Protein AF-A0A6J7HLZ1-F1 (afdb_monomer_lite)

Structure (mmCIF, N/CA/C/O backbone):
data_AF-A0A6J7HLZ1-F1
#
_entry.id   AF-A0A6J7HLZ1-F1
#
loop_
_atom_site.group_PDB
_atom_site.id
_atom_site.type_symbol
_atom_site.label_atom_id
_atom_site.label_alt_id
_atom_site.label_comp_id
_atom_site.label_asym_id
_atom_site.label_entity_id
_atom_site.label_seq_id
_atom_site.pdbx_PDB_ins_code
_atom_site.Cartn_x
_atom_site.Cartn_y
_atom_site.Cartn_z
_atom_site.occupancy
_atom_site.B_iso_or_equiv
_atom_site.auth_seq_id
_atom_site.auth_comp_id
_atom_site.auth_asym_id
_atom_site.auth_atom_id
_atom_site.pdbx_PDB_model_num
ATOM 1 N N . MET A 1 1 ? -0.197 -1.838 1.416 1.00 57.47 1 MET A N 1
ATOM 2 C CA . MET A 1 1 ? 0.269 -3.185 1.031 1.00 57.47 1 MET A CA 1
ATOM 3 C C . MET A 1 1 ? 1.773 -3.217 0.787 1.00 57.47 1 MET A C 1
ATOM 5 O O . MET A 1 1 ? 2.285 -3.240 -0.336 1.00 57.47 1 MET A O 1
ATOM 9 N N . LYS A 1 2 ? 2.491 -3.228 1.907 1.00 68.88 2 LYS A N 1
ATOM 10 C CA . LYS A 1 2 ? 3.902 -3.566 2.024 1.00 68.88 2 LYS A CA 1
ATOM 11 C C . LYS A 1 2 ? 4.019 -5.074 2.328 1.00 68.88 2 LYS A C 1
ATOM 13 O O . LYS A 1 2 ? 3.100 -5.852 2.069 1.00 68.88 2 LYS A O 1
ATOM 18 N N . GLY A 1 3 ? 5.203 -5.507 2.763 1.00 74.38 3 GLY A N 1
ATOM 19 C CA . GLY A 1 3 ? 5.437 -6.844 3.321 1.00 74.38 3 GLY A CA 1
ATOM 20 C C . GLY A 1 3 ? 4.906 -8.012 2.481 1.00 74.38 3 GLY A C 1
ATOM 21 O O . GLY A 1 3 ? 5.286 -8.176 1.317 1.00 74.38 3 GLY A O 1
ATOM 22 N N . VAL A 1 4 ? 4.044 -8.813 3.114 1.00 67.94 4 VAL A N 1
ATOM 23 C CA . VAL A 1 4 ? 3.516 -10.095 2.620 1.00 67.94 4 VAL A CA 1
ATOM 24 C C . VAL A 1 4 ? 2.735 -9.943 1.321 1.00 67.94 4 VAL A C 1
ATOM 26 O O . VAL A 1 4 ? 2.974 -10.707 0.389 1.00 67.94 4 VAL A O 1
ATOM 29 N N . GLY A 1 5 ? 1.861 -8.937 1.219 1.00 67.88 5 GLY A N 1
ATOM 30 C CA . GLY A 1 5 ? 1.064 -8.720 0.010 1.00 67.88 5 GLY A CA 1
ATOM 31 C C . GLY A 1 5 ? 1.945 -8.482 -1.214 1.00 67.88 5 GLY A C 1
ATOM 32 O O . GLY A 1 5 ? 1.747 -9.091 -2.256 1.00 67.88 5 GLY A O 1
ATOM 33 N N . MET A 1 6 ? 3.009 -7.693 -1.064 1.00 76.38 6 MET A N 1
ATOM 34 C CA . MET A 1 6 ? 3.957 -7.459 -2.156 1.00 76.38 6 MET A CA 1
ATOM 35 C C . MET A 1 6 ? 4.766 -8.705 -2.531 1.00 76.38 6 MET A C 1
ATOM 37 O O . MET A 1 6 ? 5.017 -8.943 -3.710 1.00 76.38 6 MET A O 1
ATOM 41 N N . ALA A 1 7 ? 5.186 -9.499 -1.542 1.00 75.44 7 ALA A N 1
ATOM 42 C CA . ALA A 1 7 ? 5.881 -10.754 -1.809 1.00 75.44 7 ALA A CA 1
ATOM 43 C C . ALA A 1 7 ? 4.973 -11.726 -2.580 1.00 75.44 7 ALA A C 1
ATOM 45 O O . ALA A 1 7 ? 5.414 -12.314 -3.564 1.00 75.44 7 ALA A O 1
ATOM 46 N N . ALA A 1 8 ? 3.698 -11.813 -2.190 1.00 77.38 8 ALA A N 1
ATOM 47 C CA . ALA A 1 8 ? 2.690 -12.610 -2.877 1.00 77.38 8 ALA A CA 1
ATOM 48 C C . ALA A 1 8 ? 2.468 -12.148 -4.323 1.00 77.38 8 ALA A C 1
ATOM 50 O O . ALA A 1 8 ? 2.499 -12.981 -5.226 1.00 77.38 8 ALA A O 1
ATOM 51 N N . VAL A 1 9 ? 2.327 -10.835 -4.560 1.00 77.00 9 VAL A N 1
ATOM 52 C CA . VAL A 1 9 ? 2.240 -10.281 -5.923 1.00 77.00 9 VAL A CA 1
ATOM 53 C C . VAL A 1 9 ? 3.444 -10.711 -6.751 1.00 77.00 9 VAL A C 1
ATOM 55 O O . VAL A 1 9 ? 3.276 -11.157 -7.875 1.00 77.00 9 VAL A O 1
ATOM 58 N N . GLN A 1 10 ? 4.650 -10.661 -6.184 1.00 76.38 10 GLN A N 1
ATOM 59 C CA . GLN A 1 10 ? 5.887 -11.056 -6.864 1.00 76.38 10 GLN A CA 1
ATOM 60 C C . GLN A 1 10 ? 6.061 -12.580 -7.032 1.00 76.38 10 G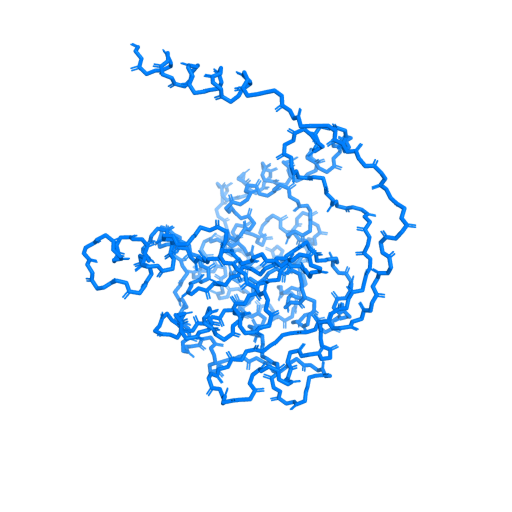LN A C 1
ATOM 62 O O . GLN A 1 10 ? 7.115 -13.011 -7.502 1.00 76.38 10 GLN A O 1
ATOM 67 N N . GLY A 1 11 ? 5.088 -13.404 -6.622 1.00 73.06 11 GLY A N 1
ATOM 68 C CA . GLY A 1 11 ? 5.199 -14.867 -6.645 1.00 73.06 11 GLY A CA 1
ATOM 69 C C . GLY A 1 11 ? 6.288 -15.407 -5.711 1.00 73.06 11 GLY A C 1
ATOM 70 O O . GLY A 1 11 ? 6.839 -16.481 -5.942 1.00 73.06 11 GLY A O 1
ATOM 71 N N . ARG A 1 12 ? 6.652 -14.639 -4.680 1.00 74.94 12 ARG A N 1
ATOM 72 C CA . ARG A 1 12 ? 7.708 -14.970 -3.720 1.00 74.94 12 ARG A CA 1
ATOM 73 C C . ARG A 1 12 ? 7.129 -15.520 -2.433 1.00 74.94 12 ARG A C 1
ATOM 75 O O . ARG A 1 12 ? 5.973 -15.285 -2.088 1.00 74.94 12 ARG A O 1
ATOM 82 N N . THR A 1 13 ? 7.980 -16.201 -1.672 1.00 72.50 13 THR A N 1
ATOM 83 C CA . THR A 1 13 ? 7.636 -16.594 -0.310 1.00 72.50 13 THR A CA 1
ATOM 84 C C . THR A 1 13 ? 7.326 -15.343 0.526 1.00 72.50 13 THR A C 1
ATOM 86 O O . THR A 1 13 ? 8.091 -14.373 0.481 1.00 72.50 13 THR A O 1
ATOM 89 N N . PRO A 1 14 ? 6.243 -15.343 1.325 1.00 66.06 14 PRO A N 1
ATOM 90 C CA . PRO A 1 14 ? 5.885 -14.223 2.202 1.00 66.06 14 PRO A CA 1
ATOM 91 C C . PRO A 1 14 ? 7.030 -13.718 3.094 1.00 66.06 14 PRO A C 1
ATOM 93 O O . PRO A 1 14 ? 7.113 -12.531 3.408 1.00 66.06 14 PRO A O 1
ATOM 96 N N . SER A 1 15 ? 7.950 -14.610 3.472 1.00 66.19 15 SER A N 1
ATOM 97 C CA . SER A 1 15 ? 9.112 -14.315 4.313 1.00 66.19 15 SER A CA 1
ATOM 98 C C . SER A 1 15 ? 10.238 -13.558 3.600 1.00 66.19 15 SER A C 1
ATOM 100 O O . SER A 1 15 ? 11.094 -12.988 4.275 1.00 66.19 15 SER A O 1
ATOM 102 N N . ALA A 1 16 ? 10.242 -13.487 2.264 1.00 67.50 16 ALA A N 1
ATOM 103 C CA . ALA A 1 16 ? 11.344 -12.912 1.489 1.00 67.50 16 ALA A CA 1
ATOM 104 C C . ALA A 1 16 ? 11.599 -11.417 1.770 1.00 67.50 16 ALA A C 1
ATOM 106 O O . ALA A 1 16 ? 12.701 -10.923 1.529 1.00 67.50 16 ALA A O 1
ATOM 107 N N . ARG A 1 17 ? 10.597 -10.683 2.274 1.00 64.75 17 ARG A N 1
ATOM 108 C CA . ARG A 1 17 ? 10.670 -9.225 2.477 1.00 64.75 17 ARG A CA 1
ATOM 109 C C . ARG A 1 17 ? 10.836 -8.808 3.947 1.00 64.75 17 ARG A C 1
ATOM 111 O O . ARG A 1 17 ? 11.189 -7.655 4.205 1.00 64.75 17 ARG A O 1
ATOM 118 N N . GLY A 1 18 ? 10.628 -9.730 4.894 1.00 63.53 18 GLY A N 1
ATOM 119 C CA . GLY A 1 18 ? 10.386 -9.422 6.311 1.00 63.53 18 GLY A CA 1
ATOM 120 C C . GLY A 1 18 ? 9.090 -8.614 6.510 1.00 63.53 18 GLY A C 1
ATOM 121 O O . GLY A 1 18 ? 8.709 -7.823 5.647 1.00 63.53 18 GLY A O 1
ATOM 122 N N . SER A 1 19 ? 8.402 -8.786 7.639 1.00 63.62 19 SER A N 1
ATOM 123 C CA . SER A 1 19 ? 7.207 -7.994 7.981 1.00 63.62 19 SER A CA 1
ATOM 124 C C . SER A 1 19 ? 7.344 -7.395 9.375 1.00 63.62 19 SER A C 1
ATOM 126 O O . SER A 1 19 ? 7.606 -8.125 10.334 1.00 63.62 19 SER A O 1
ATOM 128 N N . GLY A 1 20 ? 7.233 -6.068 9.460 1.00 74.00 20 GLY A N 1
ATOM 129 C CA . GLY A 1 20 ? 7.095 -5.357 10.735 1.00 74.00 20 GLY A CA 1
ATOM 130 C C . GLY A 1 20 ? 5.626 -5.290 11.138 1.00 74.00 20 GLY A C 1
ATOM 131 O O . GLY A 1 20 ? 5.267 -5.662 12.247 1.00 74.00 20 GLY A O 1
ATOM 132 N N . ASP A 1 21 ? 4.799 -4.925 10.172 1.00 85.38 21 ASP A N 1
ATOM 133 C CA . ASP A 1 21 ? 3.356 -4.770 10.210 1.00 85.38 21 ASP A CA 1
ATOM 134 C C . ASP A 1 21 ? 2.694 -5.657 9.145 1.00 85.38 21 ASP A C 1
ATOM 136 O O . ASP A 1 21 ? 3.347 -6.279 8.289 1.00 85.38 21 ASP A O 1
ATOM 140 N N . LEU A 1 22 ? 1.372 -5.727 9.224 1.00 87.06 22 LEU A N 1
ATOM 141 C CA . LEU A 1 22 ? 0.523 -6.363 8.242 1.00 87.06 22 LEU A CA 1
ATOM 142 C C . LEU A 1 22 ? -0.488 -5.358 7.695 1.00 87.06 22 LEU A C 1
ATOM 144 O O . LEU A 1 22 ? -1.375 -4.908 8.409 1.00 87.06 22 LEU A O 1
ATOM 148 N N . ASP A 1 23 ? -0.398 -5.059 6.403 1.00 88.75 23 ASP A N 1
ATOM 149 C CA . ASP A 1 23 ? -1.403 -4.242 5.734 1.00 88.75 23 ASP A CA 1
ATOM 150 C C . ASP A 1 23 ? -2.627 -5.071 5.332 1.00 88.75 23 ASP A C 1
ATOM 152 O O . ASP A 1 23 ? -2.523 -5.999 4.521 1.00 88.75 23 ASP A O 1
ATOM 156 N N . LEU A 1 24 ? -3.800 -4.648 5.783 1.00 91.50 24 LEU A N 1
ATOM 157 C CA . LEU A 1 24 ? -5.091 -5.103 5.277 1.00 91.50 24 LEU A CA 1
ATOM 158 C C . LEU A 1 24 ? -5.770 -3.969 4.550 1.00 91.50 24 LEU A C 1
ATOM 160 O O . LEU A 1 24 ? -5.675 -2.831 4.983 1.00 91.50 24 LEU A O 1
ATOM 164 N N . TRP A 1 25 ? -6.481 -4.270 3.470 1.00 92.38 25 TRP A N 1
ATOM 165 C CA . TRP A 1 25 ? -7.308 -3.276 2.806 1.00 92.38 25 TRP A CA 1
ATOM 166 C C . TRP A 1 25 ? -8.757 -3.729 2.815 1.00 92.38 25 TRP A C 1
ATOM 168 O O . TRP A 1 25 ? -9.071 -4.800 2.298 1.00 92.38 25 TRP A O 1
ATOM 178 N N . VAL A 1 26 ? -9.621 -2.911 3.405 1.00 93.38 26 VAL A N 1
ATOM 179 C CA . VAL A 1 26 ? -11.058 -3.155 3.516 1.00 93.38 26 VAL A CA 1
ATOM 180 C C . VAL A 1 26 ? -11.853 -2.029 2.880 1.00 93.38 26 VAL A C 1
ATOM 182 O O . VAL A 1 26 ? -11.361 -0.907 2.711 1.00 93.38 26 VAL A O 1
ATOM 185 N N . HIS A 1 27 ? -13.100 -2.330 2.528 1.00 92.44 27 HIS A N 1
ATOM 186 C CA . HIS A 1 27 ? -14.032 -1.295 2.128 1.00 92.44 27 HIS A CA 1
ATOM 187 C C . HIS A 1 27 ? -14.290 -0.359 3.314 1.00 92.44 27 HIS A C 1
ATOM 189 O O . HIS A 1 27 ? -14.338 -0.788 4.467 1.00 92.44 27 HIS A O 1
ATOM 195 N N . VAL A 1 28 ? -14.455 0.934 3.040 1.00 90.19 28 VAL A N 1
ATOM 196 C CA . VAL A 1 28 ? -14.586 1.951 4.094 1.00 90.19 28 VAL A CA 1
ATOM 197 C C . VAL A 1 28 ? -15.805 1.727 4.990 1.00 90.19 28 VAL A C 1
ATOM 199 O O . VAL A 1 28 ? -15.743 2.004 6.187 1.00 90.19 28 VAL A O 1
ATOM 202 N N . ASP A 1 29 ? -16.880 1.182 4.425 1.00 91.81 29 ASP A N 1
ATOM 203 C CA . ASP A 1 29 ? -18.112 0.883 5.160 1.00 91.81 29 ASP A CA 1
ATOM 204 C C . ASP A 1 29 ? -17.978 -0.361 6.057 1.00 91.81 29 ASP A C 1
ATOM 206 O O . ASP A 1 29 ? -18.708 -0.490 7.036 1.00 91.81 29 ASP A O 1
ATOM 210 N N . ASP A 1 30 ? -16.991 -1.223 5.788 1.00 95.06 30 ASP A N 1
ATOM 211 C CA . ASP A 1 30 ? -16.739 -2.464 6.532 1.00 95.06 30 ASP A CA 1
ATOM 212 C C . ASP A 1 30 ? -15.681 -2.294 7.637 1.00 95.06 30 ASP A C 1
ATOM 214 O O . ASP A 1 30 ? -15.367 -3.250 8.352 1.00 95.06 30 ASP A O 1
ATOM 218 N N . VAL A 1 31 ? -15.097 -1.098 7.797 1.00 94.44 31 VAL A N 1
ATOM 219 C CA . VAL A 1 31 ? -14.003 -0.868 8.759 1.00 94.44 31 VAL A CA 1
ATOM 220 C C . VAL A 1 31 ? -14.427 -1.206 10.181 1.00 94.44 31 VAL A C 1
ATOM 222 O O . VAL A 1 31 ? -13.700 -1.917 10.866 1.00 94.44 31 VAL A O 1
ATOM 225 N N . ILE A 1 32 ? -15.593 -0.725 10.622 1.00 96.12 32 ILE A N 1
ATOM 226 C CA . ILE A 1 32 ? -16.058 -0.931 12.003 1.00 96.12 32 ILE A CA 1
ATOM 227 C C . ILE A 1 32 ? -16.268 -2.416 12.275 1.00 96.12 32 ILE A C 1
ATOM 229 O O . ILE A 1 32 ? -15.695 -2.946 13.222 1.00 96.12 32 ILE A O 1
ATOM 233 N N . GLN A 1 33 ? -16.989 -3.098 11.385 1.00 96.19 33 GLN A N 1
ATOM 234 C CA . GLN A 1 33 ? -17.228 -4.532 11.497 1.00 96.19 33 GLN A CA 1
ATOM 235 C C . GLN A 1 33 ? -15.923 -5.334 11.458 1.00 96.19 33 GLN A C 1
ATOM 237 O O . GLN A 1 33 ? -15.778 -6.320 12.178 1.00 96.19 33 GLN A O 1
ATOM 242 N N . THR A 1 34 ? -14.949 -4.911 10.647 1.00 95.69 34 THR A N 1
ATOM 243 C CA . THR A 1 34 ? -13.635 -5.559 10.615 1.00 95.69 34 THR A CA 1
ATOM 244 C C . THR A 1 34 ? -12.914 -5.361 11.944 1.00 95.69 34 THR A C 1
ATOM 246 O O . THR A 1 34 ? -12.456 -6.339 12.517 1.00 95.69 34 THR A O 1
ATOM 249 N N . VAL A 1 35 ? -12.845 -4.137 12.479 1.00 96.50 35 VAL A N 1
ATOM 250 C CA . VAL A 1 35 ? -12.210 -3.868 13.783 1.00 96.50 35 VAL A CA 1
ATOM 251 C C . VAL A 1 35 ? -12.862 -4.687 14.897 1.00 96.50 35 VAL A C 1
ATOM 253 O O . VAL A 1 35 ? -12.147 -5.307 15.681 1.00 96.50 35 VAL A O 1
ATOM 256 N N . GLU A 1 36 ? -14.194 -4.736 14.948 1.00 96.19 36 GLU A N 1
ATOM 257 C CA . GLU A 1 36 ? -14.939 -5.548 15.917 1.00 96.19 36 GLU A CA 1
ATOM 258 C C . GLU A 1 36 ? -14.588 -7.029 15.791 1.00 96.19 36 GLU A C 1
ATOM 260 O O . GLU A 1 36 ? -14.318 -7.689 16.794 1.00 96.19 36 GLU A O 1
ATOM 265 N N . HIS A 1 37 ? -14.519 -7.541 14.561 1.00 96.00 37 HIS A N 1
ATOM 266 C CA . HIS A 1 37 ? -14.116 -8.919 14.333 1.00 96.00 37 HIS A CA 1
ATOM 267 C C . HIS A 1 37 ? -12.684 -9.174 14.811 1.00 96.00 37 HIS A C 1
ATOM 269 O O . HIS A 1 37 ? -12.424 -10.161 15.497 1.00 96.00 37 HIS A O 1
ATOM 275 N N . LEU A 1 38 ? -11.745 -8.280 14.502 1.00 95.50 38 LEU A N 1
ATOM 276 C CA . LEU A 1 38 ? -10.351 -8.429 14.925 1.00 95.50 38 LEU A CA 1
ATOM 277 C C . LEU A 1 38 ? -10.189 -8.321 16.441 1.00 95.50 38 LEU A C 1
ATOM 279 O O . LEU A 1 38 ? -9.334 -8.996 17.017 1.00 95.50 38 LEU A O 1
ATOM 283 N N . ALA A 1 39 ? -11.063 -7.574 17.109 1.00 96.75 39 ALA A N 1
ATOM 284 C CA . ALA A 1 39 ? -11.113 -7.550 18.562 1.00 96.75 39 ALA A CA 1
ATOM 285 C C . ALA A 1 39 ? -11.480 -8.909 19.173 1.00 96.75 39 ALA A C 1
ATOM 287 O O . ALA A 1 39 ? -10.969 -9.243 20.243 1.00 96.75 39 ALA A O 1
ATOM 288 N N . THR A 1 40 ? -12.281 -9.737 18.488 1.00 96.50 40 THR A N 1
ATOM 289 C CA . THR A 1 40 ? -12.618 -11.095 18.967 1.00 96.50 40 THR A CA 1
ATOM 290 C C . THR A 1 40 ? -11.411 -12.031 19.040 1.00 96.50 40 THR A C 1
ATOM 292 O O . THR A 1 40 ? -11.420 -12.975 19.825 1.00 96.50 40 THR A O 1
ATOM 295 N N . ILE A 1 41 ? -10.359 -11.740 18.270 1.00 95.94 41 ILE A N 1
ATOM 296 C CA . ILE A 1 41 ? -9.089 -12.476 18.271 1.00 95.94 41 ILE A CA 1
ATOM 297 C C . ILE A 1 41 ? -7.956 -11.686 18.947 1.00 95.94 41 ILE A C 1
ATOM 299 O O . ILE A 1 41 ? -6.786 -11.934 18.683 1.00 95.94 41 ILE A O 1
ATOM 303 N N . GLY A 1 42 ? -8.293 -10.719 19.808 1.00 96.94 42 GLY A N 1
ATOM 304 C CA . GLY A 1 42 ? -7.337 -10.052 20.695 1.00 96.94 42 GLY A CA 1
ATOM 305 C C . GLY A 1 42 ? -6.691 -8.773 20.159 1.00 96.94 42 GLY A C 1
ATOM 306 O O . GLY A 1 42 ? -5.907 -8.157 20.883 1.00 96.94 42 GLY A O 1
ATOM 307 N N . TYR A 1 43 ? -7.005 -8.334 18.936 1.00 97.62 43 TYR A N 1
ATOM 308 C CA . TYR A 1 43 ? -6.501 -7.052 18.435 1.00 97.62 43 TYR A CA 1
ATOM 309 C C . TYR A 1 43 ? -7.221 -5.872 19.092 1.00 97.62 43 TYR A C 1
ATOM 311 O O . TYR A 1 43 ? -8.413 -5.924 19.373 1.00 97.62 43 TYR A O 1
ATOM 319 N N . GLN A 1 44 ? -6.508 -4.774 19.316 1.00 97.81 44 GLN A N 1
ATOM 320 C CA . GLN A 1 44 ? -7.063 -3.534 19.857 1.00 97.81 44 GLN A CA 1
ATOM 321 C C . GLN A 1 44 ? -6.567 -2.344 19.038 1.00 97.81 44 GLN A C 1
ATOM 323 O O . GLN A 1 44 ? -5.408 -2.344 18.626 1.00 97.81 44 GLN A O 1
ATOM 328 N N . PRO A 1 45 ? -7.391 -1.317 18.786 1.00 97.38 45 PRO A N 1
ATOM 329 C CA . PRO A 1 45 ? -6.921 -0.123 18.097 1.00 97.38 45 PRO A CA 1
ATOM 330 C C . PRO A 1 45 ? -5.860 0.603 18.928 1.00 97.38 45 PRO A C 1
ATOM 332 O O . PRO A 1 45 ? -6.028 0.783 20.133 1.00 97.38 45 PRO A O 1
ATOM 335 N N . GLU A 1 46 ? -4.787 1.058 18.275 1.00 96.88 46 GLU A N 1
ATOM 336 C CA . GLU A 1 46 ? -3.785 1.921 18.917 1.00 96.88 46 GLU A CA 1
ATOM 337 C C . GLU A 1 46 ? -4.428 3.230 19.408 1.00 96.88 46 GLU A C 1
ATOM 339 O O . GLU A 1 46 ? -4.146 3.701 20.509 1.00 96.88 46 GLU A O 1
ATOM 344 N N . ASP A 1 47 ? -5.344 3.781 18.606 1.00 96.56 47 ASP A N 1
ATOM 345 C CA . ASP A 1 47 ? -6.166 4.941 18.943 1.00 96.56 47 ASP A CA 1
ATOM 346 C C . ASP A 1 47 ? -7.659 4.573 18.850 1.00 96.56 47 ASP A C 1
ATOM 348 O O . ASP A 1 47 ? -8.225 4.562 17.754 1.00 96.56 47 ASP A O 1
ATOM 352 N N . PRO A 1 48 ? -8.341 4.289 19.974 1.00 96.19 48 PRO A N 1
ATOM 353 C CA . PRO A 1 48 ? -9.775 4.000 19.968 1.00 96.19 48 PRO A CA 1
ATOM 354 C C . PRO A 1 48 ? -10.632 5.118 19.351 1.00 96.19 48 PRO A C 1
ATOM 356 O O . PRO A 1 48 ? -11.640 4.835 18.701 1.00 96.19 48 PRO A O 1
ATOM 359 N N . ALA A 1 49 ? -10.219 6.387 19.474 1.00 95.81 49 ALA A N 1
ATOM 360 C CA . ALA A 1 49 ? -10.961 7.511 18.902 1.00 95.81 49 ALA A CA 1
ATOM 361 C C . ALA A 1 49 ? -10.906 7.521 17.363 1.00 95.81 49 ALA A C 1
ATOM 363 O O . ALA A 1 49 ? -11.814 8.047 16.712 1.00 95.81 49 ALA A O 1
ATOM 364 N N . ALA A 1 50 ? -9.875 6.915 16.762 1.00 94.31 50 ALA A N 1
ATOM 365 C CA . ALA A 1 50 ? -9.791 6.727 15.317 1.00 94.31 50 ALA A CA 1
ATOM 366 C C . ALA A 1 50 ? -10.962 5.891 14.789 1.00 94.31 50 ALA A C 1
ATOM 368 O O . ALA A 1 50 ? -11.571 6.256 13.782 1.00 94.31 50 ALA A O 1
ATOM 369 N N . VAL A 1 51 ? -11.311 4.808 15.490 1.00 95.31 51 VAL A N 1
ATOM 370 C CA . VAL A 1 51 ? -12.402 3.899 15.108 1.00 95.31 51 VAL A CA 1
ATOM 371 C C . VAL A 1 51 ? -13.735 4.647 15.109 1.00 95.31 51 VAL A C 1
ATOM 373 O O . VAL A 1 51 ? -14.456 4.637 14.108 1.00 95.31 51 VAL A O 1
ATOM 376 N N . GLU A 1 52 ? -14.019 5.398 16.176 1.00 94.88 52 GLU A N 1
ATOM 377 C CA . GLU A 1 52 ? -15.225 6.229 16.272 1.00 94.88 52 GLU A CA 1
ATOM 378 C C . GLU A 1 52 ? -15.308 7.264 15.139 1.00 94.88 52 GLU A C 1
ATOM 380 O O . GLU A 1 52 ? -16.364 7.468 14.529 1.00 94.88 52 GLU A O 1
ATOM 385 N N . LEU A 1 53 ? -14.190 7.927 14.822 1.00 95.94 53 LEU A N 1
ATOM 386 C CA . LEU A 1 53 ? -14.135 8.935 13.766 1.00 95.94 53 LEU A CA 1
ATOM 387 C C . LEU A 1 53 ? -14.345 8.329 12.377 1.00 95.94 53 LEU A C 1
ATOM 389 O O . LEU A 1 53 ? -15.072 8.923 11.574 1.00 95.94 53 LEU A O 1
ATOM 393 N N . VAL A 1 54 ? -13.759 7.165 12.086 1.00 94.00 54 VAL A N 1
ATOM 394 C CA . VAL A 1 54 ? -13.947 6.491 10.794 1.00 94.00 54 VAL A CA 1
ATOM 395 C C . VAL A 1 54 ? -15.407 6.100 10.587 1.00 94.00 54 VAL A C 1
ATOM 397 O O . VAL A 1 54 ? -15.934 6.381 9.510 1.00 94.00 54 VAL A O 1
ATOM 400 N N . GLY A 1 55 ? -16.085 5.575 11.611 1.00 92.62 55 GLY A N 1
ATOM 401 C CA . GLY A 1 55 ? -17.511 5.225 11.543 1.00 92.62 55 GLY A CA 1
ATOM 402 C C . GLY A 1 55 ? -18.463 6.429 11.552 1.00 92.62 55 GLY A C 1
ATOM 403 O O . GLY A 1 55 ? -19.628 6.324 11.174 1.00 92.62 55 GLY A O 1
ATOM 404 N N . SER A 1 56 ? -17.992 7.613 11.953 1.00 95.00 56 SER A N 1
ATOM 405 C CA . SER A 1 56 ? -18.854 8.784 12.115 1.00 95.00 56 SER A CA 1
ATOM 406 C C . SER A 1 56 ? -19.268 9.422 10.780 1.00 95.00 56 SER A C 1
ATOM 408 O O . SER A 1 56 ? -18.438 9.828 9.958 1.00 95.00 56 SER A O 1
ATOM 410 N N . ALA A 1 57 ? -20.570 9.660 10.599 1.00 94.56 57 ALA A N 1
ATOM 411 C CA . ALA A 1 57 ? -21.101 10.474 9.499 1.00 94.56 57 ALA A CA 1
ATOM 412 C C . ALA A 1 57 ? -20.862 11.990 9.683 1.00 94.56 57 ALA A C 1
ATOM 414 O O . ALA A 1 57 ? -21.148 12.783 8.781 1.00 94.56 57 ALA A O 1
ATOM 415 N N . SER A 1 58 ? -20.339 12.417 10.839 1.00 96.69 58 SER A N 1
ATOM 416 C CA . SER A 1 58 ? -20.094 13.828 11.152 1.00 96.69 58 SER A CA 1
ATOM 417 C C . SER A 1 58 ? -19.075 14.478 10.206 1.00 96.69 58 SER A C 1
ATOM 419 O O . SER A 1 58 ? -18.284 13.814 9.533 1.00 96.69 58 SER A O 1
ATOM 421 N N . ARG A 1 59 ? -19.027 15.819 10.190 1.00 95.19 59 ARG A N 1
ATOM 422 C CA . ARG A 1 59 ? -17.984 16.560 9.457 1.00 95.19 59 ARG A CA 1
ATOM 423 C C . ARG A 1 59 ? -16.575 16.130 9.884 1.00 95.19 59 ARG A C 1
ATOM 425 O O . ARG A 1 59 ? -15.700 16.046 9.030 1.00 95.19 59 ARG A O 1
ATOM 432 N N . ARG A 1 60 ? -16.363 15.848 11.177 1.00 94.69 60 ARG A N 1
ATOM 433 C CA . ARG A 1 60 ? -15.074 15.375 11.704 1.00 94.69 60 ARG A CA 1
ATOM 434 C C . ARG A 1 60 ? -14.716 14.001 11.148 1.00 94.69 60 ARG A C 1
ATOM 436 O O . ARG A 1 60 ? -13.608 13.852 10.653 1.00 94.69 60 ARG A O 1
ATOM 443 N N . GLY A 1 61 ? -15.659 13.059 11.137 1.00 93.81 61 GLY A N 1
ATOM 444 C CA . GLY A 1 61 ? -15.434 11.732 10.557 1.00 93.81 61 GLY A CA 1
ATOM 445 C C . GLY A 1 61 ? -15.132 11.780 9.059 1.00 93.81 61 GLY A C 1
ATOM 446 O O . GLY A 1 61 ? -14.168 11.178 8.594 1.00 93.81 61 GLY A O 1
ATOM 447 N N . ARG A 1 62 ? -15.859 12.612 8.297 1.00 91.00 62 ARG A N 1
ATOM 448 C CA . ARG A 1 62 ? -15.556 12.842 6.871 1.00 91.00 62 ARG A CA 1
ATOM 449 C C . ARG A 1 62 ? -14.154 13.412 6.644 1.00 91.00 62 ARG A C 1
ATOM 451 O O . ARG A 1 62 ? -13.463 12.970 5.733 1.00 91.00 62 ARG A O 1
ATOM 458 N N . ILE A 1 63 ? -13.731 14.382 7.460 1.00 91.00 63 ILE A N 1
ATOM 459 C CA . ILE A 1 63 ? -12.372 14.944 7.392 1.00 91.00 63 ILE A CA 1
ATOM 460 C C . ILE A 1 63 ? -11.337 13.879 7.760 1.00 91.00 63 ILE A C 1
ATOM 462 O O . ILE A 1 63 ? -10.329 13.765 7.069 1.00 91.00 63 ILE A O 1
ATOM 466 N N . TYR A 1 64 ? -11.596 13.083 8.798 1.00 91.81 64 TYR A N 1
ATOM 467 C CA . TYR A 1 64 ? -10.710 12.005 9.221 1.00 91.81 64 TYR A CA 1
ATOM 468 C C . TYR A 1 64 ? -10.473 11.004 8.083 1.00 91.81 64 TYR A C 1
ATOM 470 O O . TYR A 1 64 ? -9.332 10.807 7.675 1.00 91.81 64 TYR A O 1
ATOM 478 N N . ARG A 1 65 ? -11.543 10.480 7.465 1.00 90.19 65 ARG A N 1
ATOM 479 C CA . ARG A 1 65 ? -11.448 9.581 6.296 1.00 90.19 65 ARG A CA 1
ATOM 480 C C . ARG A 1 65 ? -10.787 10.225 5.070 1.00 90.19 65 ARG A C 1
ATOM 482 O O . ARG A 1 65 ? -10.360 9.537 4.140 1.00 90.19 65 ARG A O 1
ATOM 489 N N . TRP A 1 66 ? -10.730 11.554 5.019 1.00 86.06 66 TRP A N 1
ATOM 490 C CA . TRP A 1 66 ? -10.042 12.285 3.960 1.00 86.06 66 TRP A CA 1
ATOM 491 C C . TRP A 1 66 ? -8.526 12.363 4.203 1.00 86.06 66 TRP A C 1
ATOM 493 O O . TRP A 1 66 ? -7.759 12.179 3.256 1.00 86.06 66 TRP A O 1
ATOM 503 N N . ILE A 1 67 ? -8.075 12.595 5.441 1.00 87.25 67 ILE A N 1
ATOM 504 C CA . ILE A 1 67 ? -6.644 12.759 5.774 1.00 87.25 67 ILE A CA 1
ATOM 505 C C . ILE A 1 67 ? -5.930 11.460 6.156 1.00 87.25 67 ILE A C 1
ATOM 507 O O . ILE A 1 67 ? -4.716 11.361 5.958 1.00 87.25 67 ILE A O 1
ATOM 511 N N . THR A 1 68 ? -6.662 10.487 6.689 1.00 90.00 68 THR A N 1
ATOM 512 C CA . THR A 1 68 ? -6.117 9.237 7.217 1.00 90.00 68 THR A CA 1
ATOM 513 C C . THR A 1 68 ? -6.508 8.078 6.301 1.00 90.00 68 THR A C 1
ATOM 515 O O . THR A 1 68 ? -7.675 7.998 5.917 1.00 90.00 68 THR A O 1
ATOM 518 N N . PRO A 1 69 ? -5.560 7.207 5.911 1.00 90.31 69 PRO A N 1
ATOM 519 C CA . PRO A 1 69 ? -5.853 6.062 5.054 1.00 90.31 69 PRO A CA 1
ATOM 520 C C . PRO A 1 69 ? -6.115 4.757 5.822 1.00 90.31 69 PRO A C 1
ATOM 522 O O . PRO A 1 69 ? -6.674 3.832 5.237 1.00 90.31 69 PRO A O 1
ATOM 525 N N . GLU A 1 70 ? -5.711 4.679 7.094 1.00 93.81 70 GLU A N 1
ATOM 526 C CA . GLU A 1 70 ? -5.587 3.430 7.852 1.00 93.81 70 GLU A CA 1
ATOM 527 C C . GLU A 1 70 ? -5.871 3.608 9.356 1.00 93.81 70 GLU A C 1
ATOM 529 O O . GLU A 1 70 ? -5.808 4.724 9.875 1.00 93.81 70 GLU A O 1
ATOM 534 N N . ILE A 1 71 ? -6.173 2.506 10.047 1.00 95.81 71 ILE A N 1
ATOM 535 C CA . ILE A 1 71 ? -6.173 2.394 11.514 1.00 95.81 71 ILE A CA 1
ATOM 536 C C . ILE A 1 71 ? -5.155 1.322 11.899 1.00 95.81 71 ILE A C 1
ATOM 538 O O . ILE A 1 71 ? -5.257 0.197 11.415 1.00 95.81 71 ILE A O 1
ATOM 542 N N . THR A 1 72 ? -4.223 1.635 12.795 1.00 96.25 72 THR A N 1
ATOM 543 C CA . THR A 1 72 ? -3.298 0.635 13.340 1.00 96.25 72 THR A CA 1
ATOM 544 C C . THR A 1 72 ? -3.954 -0.121 14.497 1.00 96.25 72 THR A C 1
ATOM 546 O O . THR A 1 72 ? -4.498 0.477 15.429 1.00 96.25 72 THR A O 1
ATOM 549 N N . LEU A 1 73 ? -3.907 -1.448 14.433 1.00 97.00 73 LEU A N 1
ATOM 550 C CA . LEU A 1 73 ? -4.387 -2.377 15.447 1.00 97.00 73 LEU A CA 1
ATOM 551 C C . LEU A 1 73 ? -3.197 -3.141 16.027 1.00 97.00 73 LEU A C 1
ATOM 553 O O . LEU A 1 73 ? -2.347 -3.650 15.298 1.00 97.00 73 LEU A O 1
ATOM 557 N N . LEU A 1 74 ? -3.151 -3.246 17.346 1.00 96.50 74 LEU A N 1
ATOM 558 C CA . LEU A 1 74 ? -2.087 -3.875 18.112 1.00 96.50 74 LEU A CA 1
ATOM 559 C C . LEU A 1 74 ? -2.573 -5.187 18.720 1.00 96.50 74 LEU A C 1
ATOM 561 O O . LEU A 1 74 ? -3.742 -5.328 19.066 1.00 96.50 74 LEU A O 1
ATOM 565 N N . HIS A 1 75 ? -1.651 -6.126 18.893 1.00 95.56 75 HIS A N 1
ATOM 566 C CA . HIS A 1 75 ? -1.874 -7.377 19.605 1.00 95.56 75 HIS A CA 1
ATOM 567 C C . HIS A 1 75 ? -0.661 -7.650 20.499 1.00 95.56 75 HIS A C 1
ATOM 569 O O . HIS A 1 75 ? 0.464 -7.321 20.128 1.00 95.56 75 HIS A O 1
ATOM 575 N N . ASN A 1 76 ? -0.866 -8.265 21.665 1.00 91.88 76 ASN A N 1
ATOM 576 C CA . ASN A 1 76 ? 0.226 -8.506 22.619 1.00 91.88 76 ASN A CA 1
ATOM 577 C C . ASN A 1 76 ? 1.255 -9.526 22.105 1.00 91.88 76 ASN A C 1
ATOM 579 O O . ASN A 1 76 ? 2.439 -9.436 22.418 1.00 91.88 76 ASN A O 1
ATOM 583 N N . GLU A 1 77 ? 0.790 -10.500 21.325 1.00 91.19 77 GLU A N 1
ATOM 584 C CA . GLU A 1 77 ? 1.596 -11.635 20.851 1.00 91.19 77 GLU A CA 1
ATOM 585 C C . GLU A 1 77 ? 1.818 -11.647 19.331 1.00 91.19 77 GLU A C 1
ATOM 587 O O . GLU A 1 77 ? 2.664 -12.387 18.836 1.00 91.19 77 GLU A O 1
ATOM 592 N N . LEU A 1 78 ? 1.076 -10.824 18.583 1.00 89.44 78 LEU A N 1
ATOM 593 C CA . LEU A 1 78 ? 1.042 -10.865 17.120 1.00 89.44 78 LEU A CA 1
ATOM 594 C C . LEU A 1 78 ? 1.503 -9.539 16.538 1.00 89.44 78 LEU A C 1
ATOM 596 O O . LEU A 1 78 ? 1.605 -8.527 17.230 1.00 89.44 78 LEU A O 1
ATOM 600 N N . LYS A 1 79 ? 1.782 -9.545 15.236 1.00 87.94 79 LYS A N 1
ATOM 601 C CA . LYS A 1 79 ? 2.219 -8.336 14.541 1.00 87.94 79 LYS A CA 1
ATOM 602 C C . LYS A 1 79 ? 1.091 -7.305 14.480 1.00 87.94 79 LYS A C 1
ATOM 604 O O . LYS A 1 79 ? -0.063 -7.707 14.298 1.00 87.94 79 LYS A O 1
ATOM 609 N N . PRO A 1 80 ? 1.423 -6.004 14.569 1.00 93.00 80 PRO A N 1
ATOM 610 C CA . PRO A 1 80 ? 0.472 -4.941 14.299 1.00 93.00 80 PRO A CA 1
ATOM 611 C C . PRO A 1 80 ?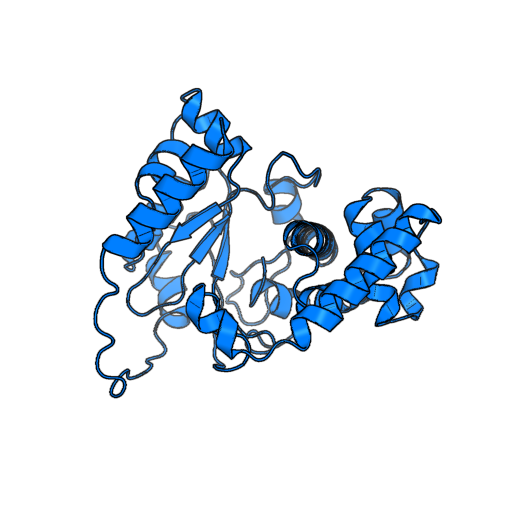 -0.156 -5.085 12.917 1.00 93.00 80 PRO A C 1
ATOM 613 O O . PRO A 1 80 ? 0.488 -5.544 11.969 1.00 93.00 80 PRO A O 1
ATOM 616 N N . ILE A 1 81 ? -1.404 -4.654 12.816 1.00 94.31 81 ILE A N 1
ATOM 617 C CA . ILE A 1 81 ? -2.146 -4.571 11.568 1.00 94.31 81 ILE A CA 1
ATOM 618 C C . ILE A 1 81 ? -2.372 -3.113 11.246 1.00 94.31 81 ILE A C 1
ATOM 620 O O . ILE A 1 81 ? -2.976 -2.404 12.041 1.00 94.31 81 ILE A O 1
ATOM 624 N N . ASP A 1 82 ? -2.001 -2.701 10.048 1.00 93.69 82 ASP A N 1
ATOM 625 C CA . ASP A 1 82 ? -2.512 -1.469 9.476 1.00 93.69 82 ASP A CA 1
ATOM 626 C C . ASP A 1 82 ? -3.752 -1.815 8.656 1.00 93.69 82 ASP A C 1
ATOM 628 O O . ASP A 1 82 ? -3.676 -2.436 7.594 1.00 93.69 82 ASP A O 1
ATOM 632 N N . LEU A 1 83 ? -4.922 -1.450 9.175 1.00 95.19 83 LEU A N 1
ATOM 633 C CA . LEU A 1 83 ? -6.205 -1.633 8.515 1.00 95.19 83 LEU A CA 1
ATOM 634 C C . LEU A 1 83 ? -6.480 -0.428 7.615 1.00 95.19 83 LEU A C 1
ATOM 636 O O . LEU A 1 83 ? -7.061 0.575 8.032 1.00 95.19 83 LEU A O 1
ATOM 640 N N . HIS A 1 84 ? -6.047 -0.524 6.365 1.00 93.44 84 HIS A N 1
ATOM 641 C CA . HIS A 1 84 ? -6.308 0.462 5.326 1.00 93.44 84 HIS A CA 1
ATOM 642 C C . HIS A 1 84 ? -7.775 0.414 4.922 1.00 93.44 84 HIS A C 1
ATOM 644 O O . HIS A 1 84 ? -8.326 -0.642 4.629 1.00 93.44 84 HIS A O 1
ATOM 650 N N . PHE A 1 85 ? -8.386 1.582 4.800 1.00 91.56 85 PHE A N 1
ATOM 651 C CA . PHE A 1 85 ? -9.649 1.787 4.083 1.00 91.56 85 PHE A CA 1
ATOM 652 C C . PHE A 1 85 ? -9.456 2.674 2.849 1.00 91.56 85 PHE A C 1
ATOM 654 O O . PHE A 1 85 ? -10.379 2.913 2.070 1.00 91.56 85 PHE A O 1
ATOM 661 N N . ARG A 1 86 ? -8.223 3.147 2.636 1.00 87.38 86 ARG A N 1
ATOM 662 C CA . ARG A 1 86 ? -7.737 3.789 1.416 1.00 87.38 86 ARG A CA 1
ATOM 663 C C . ARG A 1 86 ? -6.284 3.398 1.217 1.00 87.38 86 ARG A C 1
ATOM 665 O O . ARG A 1 86 ? -5.529 3.380 2.175 1.00 87.38 86 ARG A O 1
ATOM 672 N N . LEU A 1 87 ? -5.854 3.215 -0.027 1.00 83.12 87 LEU A N 1
ATOM 673 C CA . LEU A 1 87 ? -4.444 2.924 -0.307 1.00 83.12 87 LEU A CA 1
ATOM 674 C C . LEU A 1 87 ? -3.506 4.075 0.062 1.00 83.12 87 LEU A C 1
ATOM 676 O O . LEU A 1 87 ? -2.337 3.845 0.351 1.00 83.12 87 LEU A O 1
ATOM 680 N N . LEU A 1 88 ? -3.988 5.316 -0.028 1.00 77.69 88 LEU A N 1
ATOM 681 C CA . LEU A 1 88 ? -3.203 6.518 0.218 1.00 77.69 88 LEU A CA 1
ATOM 682 C C . LEU A 1 88 ? -4.080 7.657 0.743 1.00 77.69 88 LEU A C 1
ATOM 684 O O . LEU A 1 88 ? -5.313 7.651 0.628 1.00 77.69 88 LEU A O 1
ATOM 688 N N . ARG A 1 89 ? -3.414 8.689 1.271 1.00 76.25 89 ARG A N 1
ATOM 689 C CA . ARG A 1 89 ? -4.059 9.943 1.673 1.00 76.25 89 ARG A CA 1
ATOM 690 C C . ARG A 1 89 ? -4.673 10.634 0.452 1.00 76.25 89 ARG A C 1
ATOM 692 O O . ARG A 1 89 ? -4.133 10.580 -0.646 1.00 76.25 89 ARG A O 1
ATOM 699 N N . SER A 1 90 ? -5.791 11.326 0.638 1.00 61.38 90 SER A N 1
ATOM 700 C CA . SER A 1 90 ? -6.507 12.019 -0.451 1.00 61.38 90 SER A CA 1
ATOM 701 C C . SER A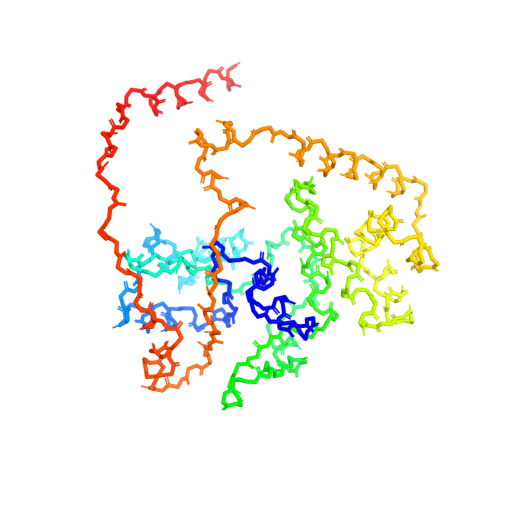 1 90 ? -5.702 13.081 -1.201 1.00 61.38 90 SER A C 1
ATOM 703 O O . SER A 1 90 ? -6.046 13.421 -2.328 1.00 61.38 90 SER A O 1
ATOM 705 N N . THR A 1 91 ? -4.638 13.606 -0.595 1.00 58.16 91 THR A N 1
ATOM 706 C CA . THR A 1 91 ? -3.742 14.580 -1.226 1.00 58.16 91 THR A CA 1
ATOM 707 C C . THR A 1 91 ? -2.841 13.959 -2.291 1.00 58.16 91 THR A C 1
ATOM 709 O O . THR A 1 91 ? -2.227 14.684 -3.070 1.00 58.16 91 THR A O 1
ATOM 712 N N . THR A 1 92 ? -2.750 12.630 -2.337 1.00 60.31 92 THR A N 1
ATOM 713 C CA . THR A 1 92 ? -2.031 11.889 -3.372 1.00 60.31 92 THR A CA 1
ATOM 714 C C . THR A 1 92 ? -3.045 11.292 -4.340 1.00 60.31 92 THR A C 1
ATOM 716 O O . THR A 1 92 ? -3.831 10.424 -3.968 1.00 60.31 92 THR A O 1
ATOM 719 N N . HIS A 1 93 ? -3.052 11.792 -5.575 1.00 54.84 93 HIS A N 1
ATOM 720 C CA . HIS A 1 93 ? -3.907 11.285 -6.643 1.00 54.84 93 HIS A CA 1
ATOM 721 C C . HIS A 1 93 ? -3.462 9.872 -7.032 1.00 54.84 93 HIS A C 1
ATOM 723 O O . HIS A 1 93 ? -2.550 9.717 -7.834 1.00 54.84 93 HIS A O 1
ATOM 729 N N . VAL A 1 94 ? -4.110 8.850 -6.477 1.00 63.38 94 VAL A N 1
ATOM 730 C CA . VAL A 1 94 ? -4.155 7.528 -7.106 1.00 63.38 94 VAL A CA 1
ATOM 731 C C . VAL A 1 94 ? -5.614 7.244 -7.439 1.00 63.38 94 VAL A C 1
ATOM 733 O O . VAL A 1 94 ? -6.430 7.148 -6.520 1.00 63.38 94 VAL A O 1
ATOM 736 N N . PRO A 1 95 ? -5.969 7.176 -8.731 1.00 67.38 95 PRO A N 1
ATOM 737 C CA . PRO A 1 95 ? -7.344 7.002 -9.174 1.00 67.38 95 PRO A CA 1
ATOM 738 C C . PRO A 1 95 ? -7.718 5.515 -9.135 1.00 67.38 95 PRO A C 1
ATOM 740 O O . PRO A 1 95 ? -7.964 4.920 -10.174 1.00 67.38 95 PRO A O 1
ATOM 743 N N . ILE A 1 96 ? -7.665 4.890 -7.955 1.00 82.44 96 ILE A N 1
ATOM 744 C CA . ILE A 1 96 ? -8.090 3.498 -7.783 1.00 82.44 96 ILE A CA 1
ATOM 745 C C . ILE A 1 96 ? -9.041 3.421 -6.595 1.00 82.44 96 ILE A C 1
ATOM 747 O O . ILE A 1 96 ? -8.660 3.710 -5.455 1.00 82.44 96 ILE A O 1
ATOM 751 N N . THR A 1 97 ? -10.281 3.040 -6.872 1.00 87.12 97 THR A N 1
ATOM 752 C CA . THR A 1 97 ? -11.283 2.722 -5.853 1.00 87.12 97 THR A CA 1
ATOM 753 C C . THR A 1 97 ? -11.052 1.324 -5.273 1.00 87.12 97 THR A C 1
ATOM 755 O O . THR A 1 97 ? -10.321 0.508 -5.837 1.00 87.12 97 THR A O 1
ATOM 758 N N . PHE A 1 98 ? -11.663 1.038 -4.119 1.00 89.25 98 PHE A N 1
ATOM 759 C CA . PHE A 1 98 ? -11.613 -0.308 -3.542 1.00 89.25 98 PHE A CA 1
ATOM 760 C C . PHE A 1 98 ? -12.220 -1.340 -4.496 1.00 89.25 98 PHE A C 1
ATOM 762 O O . PHE A 1 98 ? -11.593 -2.364 -4.743 1.00 89.25 98 PHE A O 1
ATOM 769 N N . ASP A 1 99 ? -13.393 -1.048 -5.064 1.00 90.00 99 ASP A N 1
ATOM 770 C CA . ASP A 1 99 ? -14.111 -1.985 -5.929 1.00 90.00 99 ASP A CA 1
ATOM 771 C C . ASP A 1 99 ? -13.326 -2.306 -7.202 1.00 90.00 99 ASP A C 1
ATOM 773 O O . ASP A 1 99 ? -13.115 -3.481 -7.492 1.00 90.00 99 ASP A O 1
ATOM 777 N N . GLU A 1 100 ? -12.776 -1.298 -7.890 1.00 91.00 100 GLU A N 1
ATOM 778 C CA . GLU A 1 100 ? -11.924 -1.516 -9.072 1.00 91.00 100 GLU A CA 1
ATOM 779 C C . GLU A 1 100 ? -10.726 -2.417 -8.748 1.00 91.00 100 GLU A C 1
ATOM 781 O O . GLU A 1 100 ? -10.388 -3.332 -9.502 1.00 91.00 100 GLU A O 1
ATOM 786 N N . ALA A 1 101 ? -10.067 -2.184 -7.610 1.00 90.44 101 ALA A N 1
ATOM 787 C CA . ALA A 1 101 ? -8.929 -3.001 -7.226 1.00 90.44 101 ALA A CA 1
ATOM 788 C C . ALA A 1 101 ? -9.309 -4.391 -6.729 1.00 90.44 101 ALA A C 1
ATOM 790 O O . ALA A 1 101 ? -8.515 -5.322 -6.880 1.00 90.44 101 ALA A O 1
ATOM 791 N N . TRP A 1 102 ? -10.486 -4.532 -6.128 1.00 91.44 102 TRP A N 1
ATOM 792 C CA . TRP A 1 102 ? -11.023 -5.808 -5.691 1.00 91.44 102 TRP A CA 1
ATOM 793 C C . TRP A 1 102 ? -11.411 -6.672 -6.889 1.00 91.44 102 TRP A C 1
ATOM 795 O O . TRP A 1 102 ? -11.049 -7.848 -6.936 1.00 91.44 102 TRP A O 1
ATOM 805 N N . GLU A 1 103 ? -12.071 -6.097 -7.890 1.00 93.19 103 GLU A N 1
ATOM 806 C CA . GLU A 1 103 ? -12.414 -6.776 -9.141 1.00 93.19 103 GLU A CA 1
ATOM 807 C C . GLU A 1 103 ? -11.166 -7.275 -9.869 1.00 93.19 103 GLU A C 1
ATOM 809 O O . GLU A 1 103 ? -11.112 -8.431 -10.286 1.00 93.19 103 GLU A O 1
ATOM 814 N N . SER A 1 104 ? -10.127 -6.441 -9.943 1.00 93.25 104 SER A N 1
ATOM 815 C CA . SER A 1 104 ? -8.861 -6.807 -10.576 1.00 93.25 104 SER A CA 1
ATOM 816 C C . SER A 1 104 ? -7.903 -7.569 -9.652 1.00 93.25 104 SER A C 1
ATOM 818 O O . SER A 1 104 ? -6.748 -7.778 -10.025 1.00 93.25 104 SER A O 1
ATOM 820 N N . SER A 1 105 ? -8.294 -7.888 -8.416 1.00 92.31 105 SER A N 1
ATOM 821 C CA . SER A 1 105 ? -7.380 -8.518 -7.459 1.00 92.31 105 SER A CA 1
ATOM 822 C C . SER A 1 105 ? -7.026 -9.940 -7.884 1.00 92.31 105 SER A C 1
ATOM 824 O O . SER A 1 105 ? -7.801 -10.643 -8.534 1.00 92.31 105 SER A O 1
ATOM 826 N N . VAL A 1 106 ? -5.831 -10.369 -7.498 1.00 90.12 106 VAL A N 1
ATOM 827 C CA . VAL A 1 106 ? -5.323 -11.708 -7.795 1.00 90.12 106 VAL A CA 1
ATOM 828 C C . VAL A 1 106 ? -5.335 -12.558 -6.535 1.00 90.12 106 VAL A C 1
ATOM 830 O O . VAL A 1 106 ? -5.110 -12.057 -5.430 1.00 90.12 106 VAL A O 1
ATOM 833 N N . LEU A 1 107 ? -5.609 -13.852 -6.698 1.00 88.56 107 LEU A N 1
ATOM 834 C CA . LEU A 1 107 ? -5.515 -14.809 -5.603 1.00 88.56 107 LEU A CA 1
ATOM 835 C C . LEU A 1 107 ? -4.055 -15.013 -5.215 1.00 88.56 107 LEU A C 1
ATOM 837 O O . LEU A 1 107 ? -3.178 -15.135 -6.070 1.00 88.56 107 LEU A O 1
ATOM 841 N N . ILE A 1 108 ? -3.810 -15.085 -3.914 1.00 82.44 108 ILE A N 1
ATOM 842 C CA . ILE A 1 108 ? -2.503 -15.432 -3.375 1.00 82.44 108 ILE A CA 1
ATOM 843 C C . ILE A 1 108 ? -2.382 -16.966 -3.395 1.00 82.44 108 ILE A C 1
ATOM 845 O O . ILE A 1 108 ? -3.224 -17.645 -2.793 1.00 82.44 108 ILE A O 1
ATOM 849 N N . PRO A 1 109 ? -1.357 -17.540 -4.053 1.00 77.94 109 PRO A N 1
ATOM 850 C CA . PRO A 1 109 ? -1.123 -18.981 -4.018 1.00 77.94 109 PRO A CA 1
ATOM 851 C C . PRO A 1 109 ? -0.925 -19.492 -2.585 1.00 77.94 109 PRO A C 1
ATOM 853 O O . PRO A 1 109 ? -0.245 -18.851 -1.785 1.00 77.94 109 PRO A O 1
ATOM 856 N N . GLY A 1 110 ? -1.494 -20.658 -2.265 1.00 75.94 110 GLY A N 1
ATOM 857 C CA . GLY A 1 110 ? -1.383 -21.268 -0.930 1.00 75.94 110 GLY A CA 1
ATOM 858 C C . GLY A 1 110 ? -2.329 -20.683 0.121 1.00 75.94 110 GLY A C 1
ATOM 859 O O . GLY A 1 110 ? -2.220 -21.015 1.295 1.00 75.94 110 GLY A O 1
ATOM 860 N N . THR A 1 111 ? -3.251 -19.820 -0.296 1.00 74.50 111 THR A N 1
ATOM 861 C CA . THR A 1 111 ? -4.431 -19.451 0.492 1.00 74.50 111 THR A CA 1
ATOM 862 C C . THR A 1 111 ? -5.587 -20.300 -0.012 1.00 74.50 111 THR A C 1
ATOM 864 O O . THR A 1 111 ? -5.619 -20.581 -1.211 1.00 74.50 111 THR A O 1
ATOM 867 N N . ASP A 1 112 ? -6.510 -20.723 0.851 1.00 80.12 112 ASP A N 1
ATOM 868 C CA . ASP A 1 112 ? -7.603 -21.659 0.521 1.00 80.12 112 ASP A CA 1
ATOM 869 C C . ASP A 1 112 ? -8.673 -21.046 -0.418 1.00 80.12 112 ASP A C 1
ATOM 871 O O . ASP A 1 112 ? -9.867 -21.089 -0.159 1.00 80.12 112 ASP A O 1
ATOM 875 N N . GLY A 1 113 ? -8.259 -20.397 -1.511 1.00 76.94 113 GLY A N 1
ATOM 876 C CA . GLY A 1 113 ? -9.108 -19.646 -2.443 1.00 76.94 113 GLY A CA 1
ATOM 877 C C . GLY A 1 113 ? -9.517 -18.262 -1.937 1.00 76.94 113 GLY A C 1
ATOM 878 O O . GLY A 1 113 ? -10.346 -17.582 -2.542 1.00 76.94 113 GLY A O 1
ATOM 879 N N . HIS A 1 114 ? -8.938 -17.843 -0.822 1.00 78.44 114 HIS A N 1
ATOM 880 C CA . HIS A 1 114 ? -9.522 -16.833 0.037 1.00 78.44 114 HIS A CA 1
ATOM 881 C C . HIS A 1 114 ? -8.692 -15.543 0.083 1.00 78.44 114 HIS A C 1
ATOM 883 O O . HIS A 1 114 ? -9.252 -14.445 0.009 1.00 78.44 114 HIS A O 1
ATOM 889 N N . GLY A 1 115 ? -7.363 -15.654 0.115 1.00 82.25 115 GLY A N 1
ATOM 890 C CA . GLY A 1 115 ? -6.457 -14.511 0.144 1.00 82.25 115 GLY A CA 1
ATOM 891 C C . GLY A 1 115 ? -6.377 -13.816 -1.211 1.00 82.25 115 GLY A C 1
ATOM 892 O O . GLY A 1 115 ? -6.052 -14.435 -2.226 1.00 82.25 115 GLY A O 1
ATOM 893 N N . ARG A 1 116 ? -6.639 -12.509 -1.221 1.00 88.81 116 ARG A N 1
ATOM 894 C CA . ARG A 1 116 ? -6.539 -11.650 -2.406 1.00 88.81 116 ARG A CA 1
ATOM 895 C C . ARG A 1 116 ? -5.503 -10.559 -2.190 1.00 88.81 116 ARG A C 1
ATOM 897 O O . ARG A 1 116 ? -5.328 -10.058 -1.083 1.00 88.81 116 ARG A O 1
ATOM 904 N N . THR A 1 117 ? -4.824 -10.180 -3.261 1.00 89.56 117 THR A N 1
ATOM 905 C CA . THR A 1 117 ? -3.883 -9.060 -3.276 1.00 89.56 117 THR A CA 1
ATOM 906 C C . THR A 1 117 ? -4.091 -8.198 -4.515 1.00 89.56 117 THR A C 1
ATOM 908 O O . THR A 1 117 ? -4.783 -8.585 -5.458 1.00 89.56 117 THR A O 1
ATOM 911 N N . LEU A 1 118 ? -3.509 -7.002 -4.505 1.00 91.44 118 LEU A N 1
ATOM 912 C CA . LEU A 1 118 ? -3.532 -6.104 -5.652 1.00 91.44 118 LEU A CA 1
ATOM 913 C C . LEU A 1 118 ? -2.956 -6.811 -6.883 1.00 91.44 118 LEU A C 1
ATOM 915 O O . LEU A 1 118 ? -1.958 -7.519 -6.779 1.00 91.44 118 LEU A O 1
ATOM 919 N N . CYS A 1 119 ? -3.516 -6.569 -8.068 1.00 92.56 119 CYS A N 1
ATOM 920 C CA . CYS A 1 119 ? -2.785 -6.901 -9.288 1.00 92.56 119 CYS A CA 1
ATOM 921 C C . CYS A 1 119 ? -1.468 -6.110 -9.346 1.00 92.56 119 CYS A C 1
ATOM 923 O O . CYS A 1 119 ? -1.319 -5.066 -8.701 1.00 92.56 119 CYS A O 1
ATOM 925 N N . ALA A 1 120 ? -0.515 -6.580 -10.149 1.00 93.62 120 ALA A N 1
ATOM 926 C CA . ALA A 1 120 ? 0.805 -5.960 -10.245 1.00 93.62 120 ALA A CA 1
ATOM 927 C C . ALA A 1 120 ? 0.748 -4.469 -10.642 1.00 93.62 120 ALA A C 1
ATOM 929 O O . ALA A 1 120 ? 1.532 -3.671 -10.132 1.00 93.62 120 ALA A O 1
ATOM 930 N N . GLU A 1 121 ? -0.219 -4.065 -11.473 1.00 94.06 121 GLU A N 1
ATOM 931 C CA . GLU A 1 121 ? -0.430 -2.662 -11.853 1.00 94.06 121 GLU A CA 1
ATOM 932 C C . GLU A 1 121 ? -0.845 -1.790 -10.655 1.00 94.06 121 GLU A C 1
ATOM 934 O O . GLU A 1 121 ? -0.242 -0.745 -10.394 1.00 94.06 121 GLU A O 1
ATOM 939 N N . HIS A 1 122 ? -1.837 -2.230 -9.878 1.00 91.94 122 HIS A N 1
ATOM 940 C CA . HIS A 1 122 ? -2.284 -1.506 -8.684 1.00 91.94 122 HIS A CA 1
ATOM 941 C C . HIS A 1 122 ? -1.214 -1.510 -7.591 1.00 91.94 122 HIS A C 1
ATOM 943 O O . HIS A 1 122 ? -0.979 -0.485 -6.944 1.00 91.94 122 HIS A O 1
ATOM 949 N N . ALA A 1 123 ? -0.512 -2.632 -7.430 1.00 92.38 123 ALA A N 1
ATOM 950 C CA . ALA A 1 123 ? 0.623 -2.742 -6.529 1.00 92.38 123 ALA A CA 1
ATOM 951 C C . ALA A 1 123 ? 1.750 -1.769 -6.914 1.00 92.38 123 ALA A C 1
ATOM 953 O O . ALA A 1 123 ? 2.336 -1.156 -6.023 1.00 92.38 123 ALA A O 1
ATOM 954 N N . LEU A 1 124 ? 2.029 -1.574 -8.211 1.00 93.69 124 LEU A N 1
ATOM 955 C CA . LEU A 1 124 ? 3.052 -0.635 -8.682 1.00 93.69 124 LEU A CA 1
ATOM 956 C C . LEU A 1 124 ? 2.692 0.814 -8.348 1.00 93.69 124 LEU A C 1
ATOM 958 O O . LEU A 1 124 ? 3.521 1.523 -7.777 1.00 93.69 124 LEU A O 1
ATOM 962 N N . ARG A 1 125 ? 1.460 1.246 -8.649 1.00 91.44 125 ARG A N 1
ATOM 963 C CA . ARG A 1 125 ? 0.978 2.597 -8.296 1.00 91.44 125 ARG A CA 1
ATOM 964 C C . ARG A 1 125 ? 1.079 2.842 -6.792 1.00 91.44 125 ARG A C 1
ATOM 966 O O . ARG A 1 125 ? 1.612 3.861 -6.350 1.00 91.44 125 ARG A O 1
ATOM 973 N N . HIS A 1 126 ? 0.631 1.870 -6.002 1.00 89.56 126 HIS A N 1
ATOM 974 C CA . HIS A 1 126 ? 0.704 1.936 -4.550 1.00 89.56 126 HIS A CA 1
ATOM 975 C C . HIS A 1 126 ? 2.156 2.018 -4.043 1.00 89.56 126 HIS A C 1
ATOM 977 O O . HIS A 1 126 ? 2.480 2.897 -3.242 1.00 89.56 126 HIS A O 1
ATOM 983 N N . ALA A 1 127 ? 3.054 1.168 -4.552 1.00 91.00 127 ALA A N 1
ATOM 984 C CA . ALA A 1 127 ? 4.471 1.176 -4.189 1.00 91.00 127 ALA A CA 1
ATOM 985 C C . ALA A 1 127 ? 5.161 2.498 -4.562 1.00 91.00 127 ALA A C 1
ATOM 987 O O . ALA A 1 127 ? 5.907 3.048 -3.751 1.00 91.00 127 ALA A O 1
ATOM 988 N N . ALA A 1 128 ? 4.883 3.042 -5.750 1.00 91.88 128 ALA A N 1
ATOM 989 C CA . ALA A 1 128 ? 5.428 4.315 -6.218 1.00 91.88 128 ALA A CA 1
ATOM 990 C C . ALA A 1 128 ? 5.016 5.491 -5.317 1.00 91.88 128 ALA A C 1
ATOM 992 O O . ALA A 1 128 ? 5.843 6.330 -4.934 1.00 91.88 128 ALA A O 1
ATOM 993 N N . ALA A 1 129 ? 3.742 5.533 -4.932 1.00 87.88 129 ALA A N 1
ATOM 994 C CA . ALA A 1 129 ? 3.229 6.565 -4.049 1.00 87.88 129 ALA A CA 1
ATOM 995 C C . ALA A 1 129 ? 3.785 6.450 -2.624 1.00 87.88 129 ALA A C 1
ATOM 997 O O . ALA A 1 129 ? 4.185 7.462 -2.047 1.00 87.88 129 ALA A O 1
ATOM 998 N N . HIS A 1 130 ? 3.885 5.235 -2.075 1.00 85.88 130 HIS A N 1
ATOM 999 C CA . HIS A 1 130 ? 4.515 5.013 -0.772 1.00 85.88 130 HIS A CA 1
ATOM 1000 C C . HIS A 1 130 ? 5.988 5.394 -0.767 1.00 85.88 130 HIS A C 1
ATOM 1002 O O . HIS A 1 130 ? 6.420 6.124 0.118 1.00 85.88 130 HIS A O 1
ATOM 1008 N N . ALA A 1 131 ? 6.747 4.978 -1.780 1.00 89.19 131 ALA A N 1
ATOM 1009 C CA . ALA A 1 131 ? 8.151 5.346 -1.898 1.00 89.19 131 ALA A CA 1
ATOM 1010 C C . ALA A 1 131 ? 8.333 6.870 -1.926 1.00 89.19 131 ALA A C 1
ATOM 1012 O O . ALA A 1 131 ? 9.239 7.407 -1.291 1.00 89.19 131 ALA A O 1
ATOM 1013 N N . THR A 1 132 ? 7.428 7.575 -2.609 1.00 87.19 132 THR A N 1
ATOM 1014 C CA . THR A 1 132 ? 7.420 9.040 -2.657 1.00 87.19 132 THR A CA 1
ATOM 1015 C C . THR A 1 132 ? 7.052 9.665 -1.309 1.00 87.19 132 THR A C 1
ATOM 1017 O O . THR A 1 132 ? 7.732 10.598 -0.879 1.00 87.19 132 THR A O 1
ATOM 1020 N N . LYS A 1 133 ? 6.012 9.154 -0.632 1.00 84.81 133 LYS A N 1
ATOM 1021 C CA . LYS A 1 133 ? 5.583 9.585 0.714 1.00 84.81 133 LYS A CA 1
ATOM 1022 C C . LYS A 1 133 ? 6.718 9.431 1.728 1.00 84.81 133 LYS A C 1
ATOM 1024 O O . LYS A 1 133 ? 7.003 10.365 2.472 1.00 84.81 133 LYS A O 1
ATOM 1029 N N . ASP A 1 134 ? 7.399 8.294 1.684 1.00 84.88 134 ASP A N 1
ATOM 1030 C CA . ASP A 1 134 ? 8.467 7.915 2.611 1.00 84.88 134 ASP A CA 1
ATOM 1031 C C . ASP A 1 134 ? 9.829 8.507 2.173 1.00 84.88 134 ASP A C 1
ATOM 1033 O O . ASP A 1 134 ? 10.891 8.090 2.624 1.00 84.88 134 ASP A O 1
ATOM 1037 N N . CYS A 1 135 ? 9.823 9.499 1.270 1.00 85.44 135 CYS A N 1
ATOM 1038 C CA . CYS A 1 135 ? 11.011 10.203 0.774 1.00 85.44 135 CYS A CA 1
ATOM 1039 C C . CYS A 1 135 ? 12.131 9.280 0.268 1.00 85.44 135 CYS A C 1
ATOM 1041 O O . CYS A 1 135 ? 13.304 9.656 0.307 1.00 85.44 135 CYS A O 1
ATOM 1043 N N . TRP A 1 136 ? 11.774 8.099 -0.241 1.00 87.31 136 TRP A N 1
ATOM 1044 C CA . TRP A 1 136 ? 12.721 7.106 -0.737 1.00 87.31 136 TRP A CA 1
ATOM 1045 C C . TRP A 1 136 ? 13.736 6.660 0.328 1.00 87.31 136 TRP A C 1
ATOM 1047 O O . TRP A 1 136 ? 14.902 6.404 0.029 1.00 87.31 136 TRP A O 1
ATOM 1057 N N . ASP A 1 137 ? 13.308 6.576 1.584 1.00 85.25 137 ASP A N 1
ATOM 1058 C CA . ASP A 1 137 ? 14.165 6.267 2.730 1.00 85.25 137 ASP A CA 1
ATOM 1059 C C . ASP A 1 137 ? 14.763 4.849 2.742 1.00 85.25 137 ASP A C 1
ATOM 1061 O O . ASP A 1 137 ? 15.784 4.609 3.392 1.00 85.25 137 ASP A O 1
ATOM 1065 N N . THR A 1 138 ? 14.182 3.919 1.980 1.00 84.88 138 THR A N 1
ATOM 1066 C CA . THR A 1 138 ? 14.623 2.525 1.895 1.00 84.88 138 THR A CA 1
ATOM 1067 C C . THR A 1 138 ? 14.818 2.039 0.459 1.00 84.88 138 THR A C 1
ATOM 1069 O O . THR A 1 138 ? 13.966 2.209 -0.415 1.00 84.88 138 THR A O 1
ATOM 1072 N N . LEU A 1 139 ? 15.932 1.332 0.221 1.00 87.38 139 LEU A N 1
ATOM 1073 C CA . LEU A 1 139 ? 16.210 0.650 -1.053 1.00 87.38 139 LEU A CA 1
ATOM 1074 C C . LEU A 1 139 ? 15.179 -0.434 -1.378 1.00 87.38 139 LEU A C 1
ATOM 1076 O O . LEU A 1 139 ? 14.996 -0.775 -2.545 1.00 87.38 139 LEU A O 1
ATOM 1080 N N . ARG A 1 140 ? 14.482 -0.957 -0.363 1.00 86.25 140 ARG A N 1
ATOM 1081 C CA . ARG A 1 140 ? 13.442 -1.973 -0.540 1.00 86.25 140 ARG A CA 1
ATOM 1082 C C . ARG A 1 140 ? 12.354 -1.493 -1.498 1.00 86.25 140 ARG A C 1
ATOM 1084 O O . ARG A 1 140 ? 11.990 -2.237 -2.396 1.00 86.25 140 ARG A O 1
ATOM 1091 N N . HIS A 1 141 ? 11.909 -0.243 -1.361 1.00 88.50 141 HIS A N 1
ATOM 1092 C CA . HIS A 1 141 ? 10.903 0.335 -2.251 1.00 88.50 141 HIS A CA 1
ATOM 1093 C C . HIS A 1 141 ? 11.356 0.316 -3.715 1.00 88.50 141 HIS A C 1
ATOM 1095 O O . HIS A 1 141 ? 10.586 -0.062 -4.593 1.00 88.50 141 HIS A O 1
ATOM 1101 N N . VAL A 1 142 ? 12.622 0.658 -3.971 1.00 91.88 142 VAL A N 1
ATOM 1102 C CA . VAL A 1 142 ? 13.190 0.656 -5.325 1.00 91.88 142 VAL A CA 1
ATOM 1103 C C . VAL A 1 142 ? 13.197 -0.754 -5.912 1.00 91.88 142 VAL A C 1
ATOM 1105 O O . VAL A 1 142 ? 12.814 -0.943 -7.063 1.00 91.88 142 VAL A O 1
ATOM 1108 N N . VAL A 1 143 ? 13.579 -1.750 -5.109 1.00 91.31 143 VAL A N 1
ATOM 1109 C CA . VAL A 1 143 ? 13.552 -3.159 -5.516 1.00 91.31 143 VAL A CA 1
ATOM 1110 C C . VAL A 1 143 ? 12.133 -3.590 -5.886 1.00 91.31 143 VAL A C 1
ATOM 1112 O O . VAL A 1 143 ? 11.957 -4.199 -6.937 1.00 91.31 143 VAL A O 1
ATOM 1115 N N . ASP A 1 144 ? 11.119 -3.266 -5.083 1.00 90.50 144 ASP A N 1
ATOM 1116 C CA . ASP A 1 144 ? 9.739 -3.658 -5.399 1.00 90.50 144 ASP A CA 1
ATOM 1117 C C . ASP A 1 144 ? 9.237 -3.025 -6.693 1.00 90.50 144 ASP A C 1
ATOM 1119 O O . ASP A 1 144 ? 8.623 -3.712 -7.504 1.00 90.50 144 ASP A O 1
ATOM 1123 N N . ILE A 1 145 ? 9.553 -1.747 -6.916 1.00 94.19 145 ILE A N 1
ATOM 1124 C CA . ILE A 1 145 ? 9.198 -1.041 -8.150 1.00 94.19 145 ILE A CA 1
ATOM 1125 C C . ILE A 1 145 ? 9.817 -1.737 -9.364 1.00 94.19 145 ILE A C 1
ATOM 1127 O O . ILE A 1 145 ? 9.106 -1.960 -10.339 1.00 94.19 145 ILE A O 1
ATOM 1131 N N . VAL A 1 146 ? 11.096 -2.137 -9.304 1.00 94.44 146 VAL A N 1
ATOM 1132 C CA . VAL A 1 146 ? 11.735 -2.893 -10.397 1.00 94.44 146 VAL A CA 1
ATOM 1133 C C . VAL A 1 146 ? 10.967 -4.183 -10.688 1.00 94.44 146 VAL A C 1
ATOM 1135 O O . VAL A 1 146 ? 10.632 -4.451 -11.838 1.00 94.44 146 VAL A O 1
ATOM 1138 N N . HIS A 1 147 ? 10.649 -4.971 -9.658 1.00 92.50 147 HIS A N 1
ATOM 1139 C CA . HIS A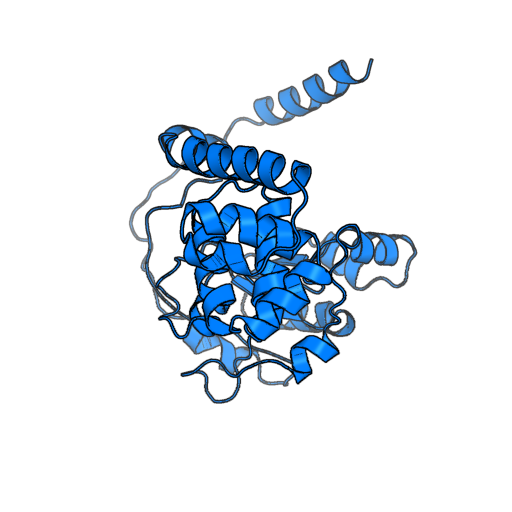 1 147 ? 9.966 -6.253 -9.848 1.00 92.50 147 HIS A CA 1
ATOM 1140 C C . HIS A 1 147 ? 8.566 -6.073 -10.438 1.00 92.50 147 HIS A C 1
ATOM 1142 O O . HIS A 1 147 ? 8.228 -6.723 -11.423 1.00 92.50 147 HIS A O 1
ATOM 1148 N N . LEU A 1 148 ? 7.772 -5.161 -9.879 1.00 94.69 148 LEU A N 1
ATOM 1149 C CA . LEU A 1 148 ? 6.417 -4.888 -10.352 1.00 94.69 148 LEU A CA 1
ATOM 1150 C C . LEU A 1 148 ? 6.407 -4.336 -11.779 1.00 94.69 148 LEU A C 1
ATOM 1152 O O . LEU A 1 148 ? 5.584 -4.757 -12.586 1.00 94.69 148 LEU A O 1
ATOM 1156 N N . ALA A 1 149 ? 7.342 -3.440 -12.106 1.00 95.62 149 ALA A N 1
ATOM 1157 C CA . ALA A 1 149 ? 7.489 -2.893 -13.451 1.00 95.62 149 ALA A CA 1
ATOM 1158 C C . ALA A 1 149 ? 7.767 -3.998 -14.482 1.00 95.62 149 ALA A C 1
ATOM 1160 O O . ALA A 1 149 ? 7.161 -4.012 -15.550 1.00 95.62 149 ALA A O 1
ATOM 1161 N N . ARG A 1 150 ? 8.621 -4.972 -14.138 1.00 93.94 150 ARG A N 1
ATOM 1162 C CA . ARG A 1 150 ? 8.890 -6.136 -14.996 1.00 93.94 150 ARG A CA 1
ATOM 1163 C C . ARG A 1 150 ? 7.685 -7.061 -15.135 1.00 93.94 150 ARG A C 1
ATOM 1165 O O . ARG A 1 150 ? 7.476 -7.619 -16.205 1.00 93.94 150 ARG A O 1
ATOM 1172 N N . MET A 1 151 ? 6.891 -7.215 -14.079 1.00 94.19 151 MET A N 1
ATOM 1173 C CA . MET A 1 151 ? 5.715 -8.086 -14.091 1.00 94.19 151 MET A CA 1
ATOM 1174 C C . MET A 1 151 ? 4.589 -7.587 -14.996 1.00 94.19 151 MET A C 1
ATOM 1176 O O . MET A 1 151 ? 3.917 -8.402 -15.619 1.00 94.19 151 MET A O 1
ATOM 1180 N N . ILE A 1 152 ? 4.356 -6.273 -15.054 1.00 95.38 152 ILE A N 1
ATOM 1181 C CA . ILE A 1 152 ? 3.267 -5.715 -15.871 1.00 95.38 152 ILE A CA 1
ATOM 1182 C C . ILE A 1 152 ? 3.624 -5.601 -17.359 1.00 95.38 152 ILE A C 1
ATOM 1184 O O . ILE A 1 152 ? 2.732 -5.434 -18.188 1.00 95.38 152 ILE A O 1
ATOM 1188 N N . GLY A 1 153 ? 4.912 -5.709 -17.697 1.00 94.12 153 GLY A N 1
ATOM 1189 C CA . GLY A 1 153 ? 5.417 -5.590 -19.060 1.00 94.12 153 GLY A CA 1
ATOM 1190 C C . GLY A 1 153 ? 5.522 -4.148 -19.566 1.00 94.12 153 GLY A C 1
ATOM 1191 O O . GLY A 1 153 ? 4.901 -3.214 -19.052 1.00 94.12 153 GLY A O 1
ATOM 1192 N N . ASP A 1 154 ? 6.324 -3.989 -20.613 1.00 93.12 154 ASP A N 1
ATOM 1193 C CA . ASP A 1 154 ? 6.776 -2.708 -21.163 1.00 93.12 154 ASP A CA 1
ATOM 1194 C C . ASP A 1 154 ? 5.629 -1.798 -21.636 1.00 93.12 154 ASP A C 1
ATOM 1196 O O . ASP A 1 154 ? 5.619 -0.599 -21.344 1.00 93.12 154 ASP A O 1
ATOM 1200 N N . ASP A 1 155 ? 4.632 -2.367 -22.319 1.00 93.38 155 ASP A N 1
ATOM 1201 C CA . ASP A 1 155 ? 3.490 -1.613 -22.848 1.00 93.38 155 ASP A CA 1
ATOM 1202 C C . ASP A 1 155 ? 2.606 -1.049 -21.730 1.00 93.38 155 ASP A C 1
ATOM 1204 O O . ASP A 1 155 ? 2.169 0.104 -21.789 1.00 93.38 155 ASP A O 1
ATOM 1208 N N . ALA A 1 156 ? 2.319 -1.856 -20.702 1.00 94.56 156 ALA A N 1
ATOM 1209 C CA . ALA A 1 156 ? 1.532 -1.409 -19.557 1.00 94.56 156 ALA A CA 1
ATOM 1210 C C . ALA A 1 156 ? 2.307 -0.367 -18.747 1.00 94.56 156 ALA A C 1
ATOM 1212 O O . ALA A 1 156 ? 1.758 0.684 -18.417 1.00 94.56 156 ALA A O 1
ATOM 1213 N N . LEU A 1 157 ? 3.598 -0.612 -18.505 1.00 95.25 157 LEU A N 1
ATOM 1214 C CA . LEU A 1 157 ? 4.480 0.318 -17.809 1.00 95.25 157 LEU A CA 1
ATOM 1215 C C . LEU A 1 157 ? 4.537 1.683 -18.507 1.00 95.25 157 LEU A C 1
ATOM 1217 O O . LEU A 1 157 ? 4.388 2.707 -17.843 1.00 95.25 157 LEU A O 1
ATOM 1221 N N . GLY A 1 158 ? 4.671 1.710 -19.837 1.00 93.69 158 GLY A N 1
ATOM 1222 C CA . GLY A 1 158 ? 4.660 2.949 -20.617 1.00 93.69 158 GLY A CA 1
ATOM 1223 C C . GLY A 1 158 ? 3.364 3.749 -20.443 1.00 93.69 158 GLY A C 1
ATOM 1224 O O . GLY A 1 158 ? 3.409 4.953 -20.185 1.00 93.69 158 GLY A O 1
ATOM 1225 N N . ARG A 1 159 ? 2.197 3.086 -20.495 1.00 93.06 159 ARG A N 1
ATOM 1226 C CA . ARG A 1 159 ? 0.896 3.744 -20.246 1.00 93.06 159 ARG A CA 1
ATOM 1227 C C . ARG A 1 159 ? 0.790 4.306 -18.827 1.00 93.06 159 ARG A C 1
ATOM 1229 O O . ARG A 1 159 ? 0.256 5.402 -18.636 1.00 93.06 159 ARG A O 1
ATOM 1236 N N . LEU A 1 160 ? 1.302 3.584 -17.831 1.00 92.38 160 LEU A N 1
ATOM 1237 C CA . LEU A 1 160 ? 1.314 4.052 -16.446 1.00 92.38 160 LEU A CA 1
ATOM 1238 C C . LEU A 1 160 ? 2.210 5.271 -16.253 1.00 92.38 160 LEU A C 1
ATOM 1240 O O . LEU A 1 160 ? 1.763 6.237 -15.650 1.00 92.38 160 LEU A O 1
ATOM 1244 N N . CYS A 1 161 ? 3.427 5.272 -16.797 1.00 91.94 161 CYS A N 1
ATOM 1245 C CA . CYS A 1 161 ? 4.326 6.426 -16.704 1.00 91.94 161 CYS A CA 1
ATOM 1246 C C . CYS A 1 161 ? 3.720 7.690 -17.336 1.00 91.94 161 CYS A C 1
ATOM 1248 O O . CYS A 1 161 ? 3.914 8.791 -16.830 1.00 91.94 161 CYS A O 1
ATOM 1250 N N . VAL A 1 162 ? 2.952 7.554 -18.421 1.00 90.19 162 VAL A N 1
ATOM 1251 C CA . VAL A 1 162 ? 2.272 8.701 -19.047 1.00 90.19 162 VAL A CA 1
ATOM 1252 C C . VAL A 1 162 ? 1.120 9.223 -18.181 1.00 90.19 162 VAL A C 1
ATOM 1254 O O . VAL A 1 162 ? 0.919 10.433 -18.085 1.00 90.19 162 VAL A O 1
ATOM 1257 N N . SER A 1 163 ? 0.349 8.322 -17.571 1.00 88.56 163 SER A N 1
ATOM 1258 C CA . SER A 1 163 ? -0.882 8.666 -16.845 1.00 88.56 163 SER A CA 1
ATOM 1259 C C . SER A 1 163 ? -0.675 9.004 -15.364 1.00 88.56 163 SER A C 1
ATOM 1261 O O . SER A 1 163 ? -1.482 9.739 -14.796 1.00 88.56 163 SER A O 1
ATOM 1263 N N . ASP A 1 164 ? 0.398 8.512 -14.740 1.00 88.69 164 ASP A N 1
ATOM 1264 C CA . ASP A 1 164 ? 0.678 8.659 -13.311 1.00 88.69 164 ASP A CA 1
ATOM 1265 C C . ASP A 1 164 ? 2.105 9.201 -13.071 1.00 88.69 164 ASP A C 1
ATOM 1267 O O . ASP A 1 164 ? 3.091 8.455 -13.133 1.00 88.69 164 ASP A O 1
ATOM 1271 N N . PRO A 1 165 ? 2.244 10.498 -12.727 1.00 86.38 165 PRO A N 1
ATOM 1272 C CA . PRO A 1 165 ? 3.541 11.115 -12.448 1.00 86.38 165 PRO A CA 1
ATOM 1273 C C . PRO A 1 165 ? 4.312 10.488 -11.278 1.00 86.38 165 PRO A C 1
ATOM 1275 O O . PRO A 1 165 ? 5.537 10.632 -11.205 1.00 86.38 165 PRO A O 1
ATOM 1278 N N . SER A 1 166 ? 3.621 9.837 -10.336 1.00 88.19 166 SER A N 1
ATOM 1279 C CA . SER A 1 166 ? 4.273 9.140 -9.223 1.00 88.19 166 SER A CA 1
ATOM 1280 C C . SER A 1 166 ? 4.948 7.871 -9.726 1.00 88.19 166 SER A C 1
ATOM 1282 O O . SER A 1 166 ? 6.086 7.601 -9.340 1.00 88.19 166 SER A O 1
ATOM 1284 N N . VAL A 1 167 ? 4.285 7.132 -10.625 1.00 91.38 167 VAL A N 1
ATOM 1285 C CA . VAL A 1 167 ? 4.870 5.961 -11.292 1.00 91.38 167 VAL A CA 1
ATOM 1286 C C . VAL A 1 167 ? 6.032 6.378 -12.191 1.00 91.38 167 VAL A C 1
ATOM 1288 O O . VAL A 1 167 ? 7.102 5.790 -12.073 1.00 91.38 167 VAL A O 1
ATOM 1291 N N . ASP A 1 168 ? 5.889 7.432 -13.001 1.00 91.25 168 ASP A N 1
ATOM 1292 C CA . ASP A 1 168 ? 6.980 7.956 -13.845 1.00 91.25 168 ASP A CA 1
ATOM 1293 C C . ASP A 1 168 ? 8.236 8.274 -13.019 1.00 91.25 168 ASP A C 1
ATOM 1295 O O . ASP A 1 168 ? 9.321 7.747 -13.275 1.00 91.25 168 ASP A O 1
ATOM 1299 N N . LEU A 1 169 ? 8.088 9.065 -11.947 1.00 90.56 169 LEU A N 1
ATOM 1300 C CA . LEU A 1 169 ? 9.199 9.368 -11.044 1.00 90.56 169 LEU A CA 1
ATOM 1301 C C . LEU A 1 169 ? 9.798 8.094 -10.437 1.00 90.56 169 LEU A C 1
ATOM 1303 O O . LEU A 1 169 ? 11.023 7.970 -10.367 1.00 90.56 169 LEU A O 1
ATOM 1307 N N . ALA A 1 170 ? 8.951 7.165 -9.996 1.00 93.38 170 ALA A N 1
ATOM 1308 C CA . ALA A 1 170 ? 9.379 5.924 -9.374 1.00 93.38 170 ALA A CA 1
ATOM 1309 C C . ALA A 1 170 ? 10.192 5.038 -10.318 1.00 93.38 170 ALA A C 1
ATOM 1311 O O . ALA A 1 170 ? 11.234 4.518 -9.918 1.00 93.38 170 ALA A O 1
ATOM 1312 N N . VAL A 1 171 ? 9.769 4.929 -11.575 1.00 95.50 171 VAL A N 1
ATOM 1313 C CA . VAL A 1 171 ? 10.471 4.173 -12.613 1.00 95.50 171 VAL A CA 1
ATOM 1314 C C . VAL A 1 171 ? 11.816 4.821 -12.937 1.00 95.50 171 VAL A C 1
ATOM 1316 O O . VAL A 1 171 ? 12.814 4.111 -13.029 1.00 95.50 171 VAL A O 1
ATOM 1319 N N . VAL A 1 172 ? 11.911 6.156 -13.004 1.00 94.44 172 VAL A N 1
ATOM 1320 C CA . VAL A 1 172 ? 13.214 6.831 -13.186 1.00 94.44 172 VAL A CA 1
ATOM 1321 C C . VAL A 1 172 ? 14.142 6.643 -11.980 1.00 94.44 172 VAL A C 1
ATOM 1323 O O . VAL A 1 172 ? 15.360 6.576 -12.141 1.00 94.44 172 VAL A O 1
ATOM 1326 N N . VAL A 1 173 ? 13.616 6.561 -10.754 1.00 92.62 173 VAL A N 1
ATOM 1327 C CA . VAL A 1 173 ? 14.444 6.196 -9.590 1.00 92.62 173 VAL A CA 1
ATOM 1328 C C . VAL A 1 173 ? 14.923 4.753 -9.730 1.00 92.62 173 VAL A C 1
ATOM 1330 O O . VAL A 1 173 ? 16.128 4.505 -9.655 1.00 92.62 173 VAL A O 1
ATOM 1333 N N . ALA A 1 174 ? 14.004 3.826 -10.003 1.00 94.56 174 ALA A N 1
ATOM 1334 C CA . ALA A 1 174 ? 14.278 2.405 -10.192 1.00 94.56 174 ALA A CA 1
ATOM 1335 C C . ALA A 1 174 ? 15.245 2.118 -11.342 1.00 94.56 174 ALA A C 1
ATOM 1337 O O . ALA A 1 174 ? 16.036 1.182 -11.246 1.00 94.56 174 ALA A O 1
ATOM 1338 N N . SER A 1 175 ? 15.292 2.971 -12.364 1.00 94.44 175 SER A N 1
ATOM 1339 C CA . SER A 1 175 ? 16.220 2.816 -13.480 1.00 94.44 175 SER A CA 1
ATOM 1340 C C . SER A 1 175 ? 17.694 3.013 -13.104 1.00 94.44 175 SER A C 1
ATOM 1342 O O . SER A 1 175 ? 18.578 2.699 -13.896 1.00 94.44 175 SER A O 1
ATOM 1344 N N . ASN A 1 176 ? 17.986 3.546 -11.910 1.00 91.06 176 ASN A N 1
ATOM 1345 C CA . ASN A 1 176 ? 19.351 3.572 -11.370 1.00 91.06 176 ASN A CA 1
ATOM 1346 C C . ASN A 1 176 ? 19.791 2.189 -10.864 1.00 91.06 176 ASN A C 1
ATOM 1348 O O . ASN A 1 176 ? 20.990 1.938 -10.768 1.00 91.06 176 ASN A O 1
ATOM 1352 N N . LEU A 1 177 ? 18.833 1.318 -10.528 1.00 92.31 177 LEU A N 1
ATOM 1353 C CA . LEU A 1 177 ? 19.068 -0.074 -10.155 1.00 92.31 177 LEU A CA 1
ATOM 1354 C C . LEU A 1 177 ? 18.945 -1.007 -11.369 1.00 92.31 177 LEU A C 1
ATOM 1356 O O . LEU A 1 177 ? 19.772 -1.898 -11.526 1.00 92.31 177 LEU A O 1
ATOM 1360 N N . ASP A 1 178 ? 17.952 -0.780 -12.234 1.00 93.75 178 ASP A N 1
ATOM 1361 C CA . ASP A 1 178 ? 17.729 -1.536 -13.473 1.00 93.75 178 ASP A CA 1
ATOM 1362 C C . ASP A 1 178 ? 17.619 -0.587 -14.685 1.00 93.75 178 ASP A C 1
ATOM 1364 O O . ASP A 1 178 ? 16.526 -0.106 -15.006 1.00 93.75 178 ASP A O 1
ATOM 1368 N N . PRO A 1 179 ? 18.733 -0.309 -15.394 1.00 91.94 179 PRO A N 1
ATOM 1369 C CA . PRO A 1 179 ? 18.742 0.586 -16.553 1.00 91.94 179 PRO A CA 1
ATOM 1370 C C . PRO A 1 179 ? 17.788 0.183 -17.684 1.00 91.94 179 PRO A C 1
ATOM 1372 O O . PRO A 1 179 ? 17.409 1.041 -18.485 1.00 91.94 179 PRO A O 1
ATOM 1375 N N . GLY A 1 180 ? 17.359 -1.083 -17.743 1.00 90.94 180 GLY A N 1
ATOM 1376 C CA . GLY A 1 180 ? 16.398 -1.551 -18.741 1.00 90.94 180 GLY A CA 1
ATOM 1377 C C . GLY A 1 180 ? 15.014 -0.908 -18.612 1.00 90.94 180 GLY A C 1
ATOM 1378 O O . GLY A 1 180 ? 14.254 -0.943 -19.567 1.00 90.94 180 GLY A O 1
ATOM 1379 N N . LEU A 1 181 ? 14.704 -0.260 -17.485 1.00 89.50 181 LEU A N 1
ATOM 1380 C CA . LEU A 1 181 ? 13.442 0.462 -17.287 1.00 89.50 181 LEU A CA 1
ATOM 1381 C C . LEU A 1 181 ? 13.415 1.865 -17.926 1.00 89.50 181 LEU A C 1
ATOM 1383 O O . LEU A 1 181 ? 12.370 2.514 -17.950 1.00 89.50 181 LEU A O 1
ATOM 1387 N N . THR A 1 182 ? 14.547 2.368 -18.436 1.00 76.81 182 THR A N 1
ATOM 1388 C CA . THR A 1 182 ? 14.652 3.742 -18.972 1.00 76.81 182 THR A CA 1
ATOM 1389 C C . THR A 1 182 ? 13.839 3.991 -20.244 1.00 76.81 182 THR A C 1
ATOM 1391 O O . THR A 1 182 ? 13.502 5.142 -20.513 1.00 76.81 182 THR A O 1
ATOM 1394 N N . GLY A 1 183 ? 13.493 2.947 -21.004 1.00 75.69 183 GLY A N 1
ATOM 1395 C CA . GLY A 1 183 ? 12.765 3.068 -22.273 1.00 75.69 183 GLY A CA 1
ATOM 1396 C C . GLY A 1 183 ? 11.290 3.464 -22.144 1.00 75.69 183 GLY A C 1
ATOM 1397 O O . GLY A 1 183 ? 10.668 3.799 -23.147 1.00 75.69 183 GLY A O 1
ATOM 1398 N N . HIS A 1 184 ? 10.731 3.450 -20.931 1.00 73.88 184 HIS A N 1
ATOM 1399 C CA . HIS A 1 184 ? 9.282 3.570 -20.708 1.00 73.88 184 HIS A CA 1
ATOM 1400 C C . HIS A 1 184 ? 8.854 4.912 -20.111 1.00 73.88 184 HIS A C 1
ATOM 1402 O O . HIS A 1 184 ? 7.674 5.099 -19.821 1.00 73.88 184 HIS A O 1
ATOM 1408 N N . THR A 1 185 ? 9.786 5.841 -19.886 1.00 71.50 185 THR A N 1
ATOM 1409 C CA . THR A 1 185 ? 9.485 7.115 -19.224 1.00 71.50 185 THR A CA 1
ATOM 1410 C C . THR A 1 185 ? 9.393 8.248 -20.242 1.00 71.50 185 THR A C 1
ATOM 1412 O O . THR A 1 185 ? 10.254 8.422 -21.101 1.00 71.50 185 THR A O 1
ATOM 1415 N N . THR A 1 186 ? 8.361 9.085 -20.126 1.00 70.44 186 THR A N 1
ATOM 1416 C CA . THR A 1 186 ? 8.254 10.363 -20.862 1.00 70.44 186 THR A CA 1
ATOM 1417 C C . THR A 1 186 ? 8.868 11.515 -20.062 1.00 70.44 186 THR A C 1
ATOM 1419 O O . THR A 1 186 ? 8.508 12.685 -20.205 1.00 70.44 186 THR A O 1
ATOM 1422 N N . SER A 1 187 ? 9.770 11.167 -19.148 1.00 76.12 187 SER A N 1
ATOM 1423 C CA . SER A 1 187 ? 10.210 12.009 -18.052 1.00 76.12 187 SER A CA 1
ATOM 1424 C C . SER A 1 187 ? 10.963 13.250 -18.519 1.00 76.12 187 SER A C 1
ATOM 1426 O O . SER A 1 187 ? 11.975 13.202 -19.217 1.00 76.12 187 SER A O 1
ATOM 1428 N N . SER A 1 188 ? 10.526 14.406 -18.028 1.00 84.19 188 SER A N 1
ATOM 1429 C CA . SER A 1 188 ? 11.254 15.657 -18.229 1.00 84.19 188 SER A CA 1
ATOM 1430 C C . SER A 1 188 ? 12.651 15.619 -17.582 1.00 84.19 188 SER A C 1
ATOM 1432 O O . SER A 1 188 ? 12.896 14.914 -16.597 1.00 84.19 188 SER A O 1
ATOM 1434 N N . ARG A 1 189 ? 13.565 16.499 -18.025 1.00 84.81 189 ARG A N 1
ATOM 1435 C CA . ARG A 1 189 ? 14.860 16.728 -17.339 1.00 84.81 189 ARG A CA 1
ATOM 1436 C C . ARG A 1 189 ? 14.689 17.010 -15.837 1.00 84.81 189 ARG A C 1
ATOM 1438 O O . ARG A 1 189 ? 15.551 16.647 -15.033 1.00 84.81 189 ARG A O 1
ATOM 1445 N N . ARG A 1 190 ? 13.578 17.647 -15.446 1.00 81.00 190 ARG A N 1
ATOM 1446 C CA . ARG A 1 190 ? 13.240 17.923 -14.043 1.00 81.00 190 ARG A CA 1
ATOM 1447 C C . ARG A 1 190 ? 12.956 16.633 -13.270 1.00 81.00 190 ARG A C 1
ATOM 1449 O O . ARG A 1 190 ? 13.456 16.508 -12.151 1.00 81.00 190 ARG A O 1
ATOM 1456 N N . THR A 1 191 ? 12.221 15.683 -13.850 1.00 82.88 191 THR A N 1
ATOM 1457 C CA . THR A 1 191 ? 11.947 14.373 -13.235 1.00 82.88 191 THR A CA 1
ATOM 1458 C C . THR A 1 191 ? 13.246 13.605 -13.012 1.00 82.88 191 THR A C 1
ATOM 1460 O O . THR A 1 191 ? 13.531 13.216 -11.881 1.00 82.88 191 THR A O 1
ATOM 1463 N N . HIS A 1 192 ? 14.121 13.537 -14.020 1.00 86.44 192 HIS A N 1
ATOM 1464 C CA . HIS A 1 192 ? 15.448 12.926 -13.871 1.00 86.44 192 HIS A CA 1
ATOM 1465 C C . HIS A 1 192 ? 16.286 13.567 -12.762 1.00 86.44 192 HIS A C 1
ATOM 1467 O O . HIS A 1 192 ? 16.950 12.866 -11.998 1.00 86.44 192 HIS A O 1
ATOM 1473 N N . ARG A 1 193 ? 16.260 14.900 -12.627 1.00 86.44 193 ARG A N 1
ATOM 1474 C CA . ARG A 1 193 ? 16.973 15.578 -11.534 1.00 86.44 193 ARG A CA 1
ATOM 1475 C C . ARG A 1 193 ? 16.425 15.169 -10.164 1.00 86.44 193 ARG A C 1
ATOM 1477 O O . ARG A 1 193 ? 17.223 14.898 -9.270 1.00 86.44 193 ARG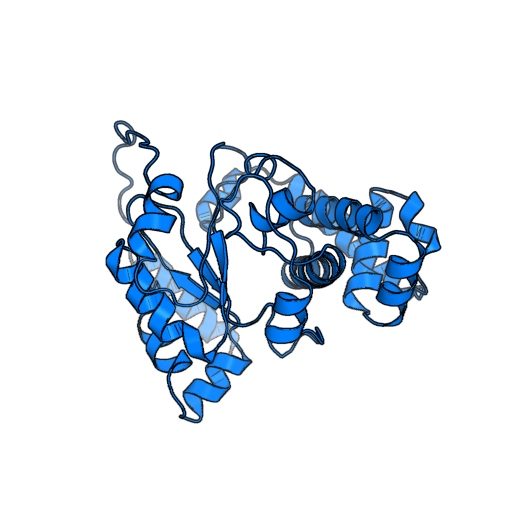 A O 1
ATOM 1484 N N . ARG A 1 194 ? 15.098 15.110 -9.998 1.00 86.19 194 ARG A N 1
ATOM 1485 C CA . ARG A 1 194 ? 14.454 14.662 -8.747 1.00 86.19 194 ARG A CA 1
ATOM 1486 C C . ARG A 1 194 ? 14.791 13.206 -8.440 1.00 86.19 194 ARG A C 1
ATOM 1488 O O . ARG A 1 194 ? 15.182 12.912 -7.316 1.00 86.19 194 ARG A O 1
ATOM 1495 N N . ALA A 1 195 ? 14.730 12.334 -9.442 1.00 86.62 195 ALA A N 1
ATOM 1496 C CA . ALA A 1 195 ? 15.049 10.922 -9.293 1.00 86.62 195 ALA A CA 1
ATOM 1497 C C . ALA A 1 195 ? 16.497 10.691 -8.836 1.00 86.62 195 ALA A C 1
ATOM 1499 O O . ALA A 1 195 ? 16.738 9.903 -7.929 1.00 86.62 195 ALA A O 1
ATOM 1500 N N . ARG A 1 196 ? 17.469 11.445 -9.373 1.00 89.19 196 ARG A N 1
ATOM 1501 C CA . ARG A 1 196 ? 18.866 11.379 -8.897 1.00 89.19 196 ARG A CA 1
ATOM 1502 C C . ARG A 1 196 ? 19.010 11.774 -7.427 1.00 89.19 196 ARG A C 1
ATOM 1504 O O . ARG A 1 196 ? 19.856 11.218 -6.734 1.00 89.19 196 ARG A O 1
ATOM 1511 N N . VAL A 1 197 ? 18.239 12.759 -6.960 1.00 88.06 197 VAL A N 1
ATOM 1512 C CA . VAL A 1 197 ? 18.244 13.163 -5.544 1.00 88.06 197 VAL A CA 1
ATOM 1513 C C . VAL A 1 197 ? 17.641 12.056 -4.682 1.00 88.06 197 VAL A C 1
ATOM 1515 O O . VAL A 1 197 ? 18.281 11.648 -3.718 1.00 88.06 197 VAL A O 1
ATOM 1518 N N . ALA A 1 198 ? 16.479 11.526 -5.070 1.00 85.25 198 ALA A N 1
ATOM 1519 C CA . ALA A 1 198 ? 15.823 10.409 -4.393 1.00 85.25 198 ALA A CA 1
ATOM 1520 C C . ALA A 1 198 ? 16.736 9.175 -4.296 1.00 85.25 198 ALA A C 1
ATOM 1522 O O . ALA A 1 198 ? 16.961 8.657 -3.208 1.00 85.25 198 ALA A O 1
ATOM 1523 N N . TRP A 1 199 ? 17.375 8.778 -5.398 1.00 89.69 199 TRP A N 1
ATOM 1524 C CA . TRP A 1 199 ? 18.332 7.670 -5.416 1.00 89.69 199 TRP A CA 1
ATOM 1525 C C . TRP A 1 199 ? 19.508 7.881 -4.449 1.00 89.69 199 TRP A C 1
ATOM 1527 O O . TRP A 1 199 ? 19.877 6.986 -3.687 1.00 89.69 199 TRP A O 1
ATOM 1537 N N . LYS A 1 200 ? 20.083 9.091 -4.421 1.00 88.81 200 LYS A N 1
ATOM 1538 C CA . LYS A 1 200 ? 21.144 9.432 -3.460 1.00 88.81 200 LYS A CA 1
ATOM 1539 C C . LYS A 1 200 ? 20.655 9.361 -2.012 1.00 88.81 200 LYS A C 1
ATOM 1541 O O . LYS A 1 200 ? 21.431 8.945 -1.150 1.00 88.81 200 LYS A O 1
ATOM 1546 N N . MET A 1 201 ? 19.408 9.750 -1.737 1.00 81.88 201 MET A N 1
ATOM 1547 C CA . MET A 1 201 ? 18.798 9.619 -0.409 1.00 81.88 201 MET A CA 1
ATOM 1548 C C . MET A 1 201 ? 18.682 8.147 -0.001 1.00 81.88 201 MET A C 1
ATOM 1550 O O . MET A 1 201 ? 19.189 7.813 1.072 1.00 81.88 201 MET A O 1
ATOM 1554 N N . CYS A 1 202 ? 18.171 7.269 -0.879 1.00 83.75 202 CYS A N 1
ATOM 1555 C CA . CYS A 1 202 ? 18.111 5.820 -0.628 1.00 83.75 202 CYS A CA 1
ATOM 1556 C C . CYS A 1 202 ? 19.469 5.270 -0.177 1.00 83.75 202 CYS A C 1
ATOM 1558 O O . CYS A 1 202 ? 19.579 4.618 0.860 1.00 83.75 202 CYS A O 1
ATOM 1560 N N . LEU A 1 203 ? 20.521 5.568 -0.950 1.00 84.75 203 LEU A N 1
ATOM 1561 C CA . LEU A 1 203 ? 21.875 5.068 -0.701 1.00 84.75 203 LEU A CA 1
ATOM 1562 C C . LEU A 1 203 ? 22.514 5.650 0.564 1.00 84.75 203 LEU A C 1
ATOM 1564 O O . LEU A 1 203 ? 23.383 5.023 1.169 1.00 84.75 203 LEU A O 1
ATOM 1568 N N . SER A 1 204 ? 22.149 6.876 0.936 1.00 81.31 204 SER A N 1
ATOM 1569 C CA . SER A 1 204 ? 22.717 7.548 2.107 1.00 81.31 204 SER A CA 1
ATOM 1570 C C . SER A 1 204 ? 22.096 7.022 3.396 1.00 81.31 204 SER A C 1
ATOM 1572 O O . SER A 1 204 ? 22.803 6.813 4.381 1.00 81.31 204 SER A O 1
ATOM 1574 N N . LEU A 1 205 ? 20.785 6.775 3.388 1.00 76.19 205 LEU A N 1
ATOM 1575 C CA . LEU A 1 205 ? 20.059 6.246 4.541 1.00 76.19 205 LEU A CA 1
ATOM 1576 C C . LEU A 1 205 ? 20.362 4.763 4.767 1.00 76.19 205 LEU A C 1
ATOM 1578 O O . LEU A 1 205 ? 20.550 4.359 5.911 1.00 76.19 205 LEU A O 1
ATOM 1582 N N . SER A 1 206 ? 20.574 3.987 3.699 1.00 69.69 206 SER A N 1
ATOM 1583 C CA . SER A 1 206 ? 20.987 2.582 3.813 1.00 69.69 206 SER A CA 1
ATOM 1584 C C . SER A 1 206 ? 22.383 2.384 4.422 1.00 69.69 206 SER A C 1
ATOM 1586 O O . SER A 1 206 ? 22.717 1.276 4.831 1.00 69.69 206 SER A O 1
ATOM 1588 N N . LYS A 1 207 ? 23.219 3.431 4.455 1.00 67.50 207 LYS A N 1
ATOM 1589 C CA . LYS A 1 207 ? 24.581 3.396 5.020 1.00 67.50 207 LYS A CA 1
ATOM 1590 C C . LYS A 1 207 ? 24.646 3.791 6.495 1.00 67.50 207 LYS A C 1
ATOM 1592 O O . LYS A 1 207 ? 25.707 3.642 7.099 1.00 67.50 207 LYS A O 1
ATOM 1597 N N . ARG A 1 208 ? 23.568 4.325 7.081 1.00 61.41 208 ARG A N 1
ATOM 1598 C CA . ARG A 1 208 ? 23.590 4.750 8.486 1.00 61.41 208 ARG A CA 1
ATOM 1599 C C . ARG A 1 208 ? 23.645 3.518 9.404 1.00 61.41 208 ARG A C 1
ATOM 1601 O O . ARG A 1 208 ? 22.817 2.620 9.246 1.00 61.41 208 ARG A O 1
ATOM 1608 N N . PRO A 1 209 ? 24.588 3.458 10.365 1.00 53.38 209 PRO A N 1
ATOM 1609 C CA . PRO A 1 209 ? 24.593 2.425 11.394 1.00 53.38 209 PRO A CA 1
ATOM 1610 C C . PRO A 1 209 ? 23.257 2.417 12.148 1.00 53.38 209 PRO A C 1
ATOM 1612 O O . PRO A 1 209 ? 22.724 3.472 12.489 1.00 53.38 209 PRO A O 1
ATOM 1615 N N . GLN A 1 210 ? 22.727 1.226 12.430 1.00 50.88 210 GLN A N 1
ATOM 1616 C CA . GLN A 1 210 ? 21.410 1.014 13.056 1.00 50.88 210 GLN A CA 1
ATOM 1617 C C . GLN A 1 210 ? 21.256 1.647 14.454 1.00 50.88 210 GLN A C 1
ATOM 1619 O O . GLN A 1 210 ? 20.144 1.723 14.971 1.00 50.88 210 GLN A O 1
ATOM 1624 N N . SER A 1 211 ? 22.340 2.130 15.065 1.00 41.31 211 SER A N 1
ATOM 1625 C CA . SER A 1 211 ? 22.360 2.637 16.440 1.00 41.31 211 SER A CA 1
ATOM 1626 C C . SER A 1 211 ? 21.53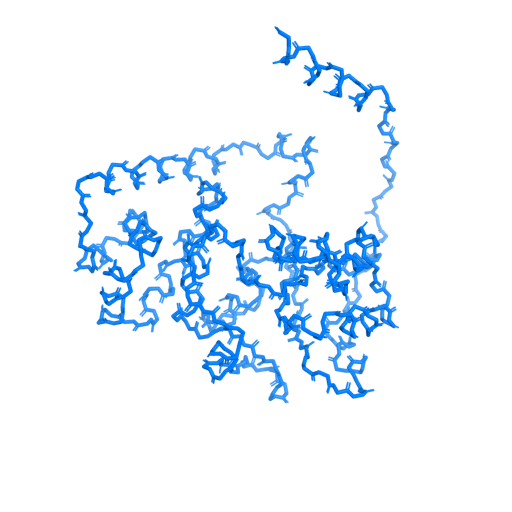7 3.912 16.671 1.00 41.31 211 SER A C 1
ATOM 1628 O O . SER A 1 211 ? 21.156 4.165 17.807 1.00 41.31 211 SER A O 1
ATOM 1630 N N . ILE A 1 212 ? 21.190 4.682 15.631 1.00 41.19 212 ILE A N 1
ATOM 1631 C CA . ILE A 1 212 ? 20.300 5.859 15.761 1.00 41.19 212 ILE A CA 1
ATOM 1632 C C . ILE A 1 212 ? 18.811 5.476 15.603 1.00 41.19 212 ILE A C 1
ATOM 1634 O O . ILE A 1 212 ? 17.928 6.162 16.115 1.00 41.19 212 ILE A O 1
ATOM 1638 N N . ALA A 1 213 ? 18.507 4.341 14.965 1.00 39.25 213 ALA A N 1
ATOM 1639 C CA . ALA A 1 213 ? 17.130 3.868 14.784 1.00 39.25 213 ALA A CA 1
ATOM 1640 C C . ALA A 1 213 ? 16.506 3.331 16.090 1.00 39.25 213 ALA A C 1
ATOM 1642 O O . ALA A 1 213 ? 15.288 3.368 16.257 1.00 39.25 213 ALA A O 1
ATOM 1643 N N . LEU A 1 214 ? 17.339 2.915 17.053 1.00 38.69 214 LEU A N 1
ATOM 1644 C CA . LEU A 1 214 ? 16.907 2.494 18.393 1.00 38.69 214 LEU A CA 1
ATOM 1645 C C . LEU A 1 214 ? 16.371 3.651 19.254 1.00 38.69 214 LEU A C 1
ATOM 1647 O O . LEU A 1 214 ? 15.599 3.401 20.170 1.00 38.69 214 LEU A O 1
ATOM 1651 N N . GLN A 1 215 ? 16.716 4.910 18.956 1.00 32.97 215 GLN A N 1
ATOM 1652 C CA . GLN A 1 215 ? 16.231 6.072 19.722 1.00 32.97 215 GLN A CA 1
ATOM 1653 C C . GLN A 1 215 ? 14.912 6.662 19.201 1.00 32.97 215 GLN A C 1
ATOM 1655 O O . GLN A 1 215 ? 14.312 7.491 19.877 1.00 32.97 215 GLN A O 1
ATOM 1660 N N . THR A 1 216 ? 14.449 6.251 18.017 1.00 38.03 216 THR A N 1
ATOM 1661 C CA . THR A 1 216 ? 13.224 6.784 17.388 1.00 38.03 216 THR A CA 1
ATOM 1662 C C . THR A 1 216 ? 12.099 5.755 17.262 1.00 38.03 216 THR A C 1
ATOM 1664 O O . THR A 1 216 ? 11.037 6.099 16.760 1.00 38.03 216 THR A O 1
ATOM 1667 N N . GLY A 1 217 ? 12.295 4.515 17.727 1.00 31.91 217 GLY A N 1
ATOM 1668 C CA . GLY A 1 217 ? 11.306 3.435 17.596 1.00 31.91 217 GLY A CA 1
ATOM 1669 C C . GLY A 1 217 ? 11.317 2.721 16.236 1.00 31.91 217 GLY A C 1
ATOM 1670 O O . GLY A 1 217 ? 10.462 1.887 15.981 1.00 31.91 217 GLY A O 1
ATOM 1671 N N . TRP A 1 218 ? 12.305 2.994 15.374 1.00 37.34 218 TRP A N 1
ATOM 1672 C CA . TRP A 1 218 ? 12.422 2.430 14.015 1.00 37.34 218 TRP A CA 1
ATOM 1673 C C . TRP A 1 218 ? 13.483 1.323 13.913 1.00 37.34 218 TRP A C 1
ATOM 1675 O O . TRP A 1 218 ? 14.086 1.088 12.862 1.00 37.34 218 TRP A O 1
ATOM 1685 N N . ALA A 1 219 ? 13.759 0.633 15.016 1.00 30.41 219 ALA A N 1
ATOM 1686 C CA . ALA A 1 219 ? 14.717 -0.459 15.038 1.00 30.41 219 ALA A CA 1
ATOM 1687 C C . ALA A 1 219 ? 14.040 -1.789 14.694 1.00 30.41 219 ALA A C 1
ATOM 1689 O O . ALA A 1 219 ? 13.582 -2.481 15.592 1.00 30.41 219 ALA A O 1
ATOM 1690 N N . ASN A 1 220 ? 14.012 -2.163 13.409 1.00 36.84 220 ASN A N 1
ATOM 1691 C CA . ASN A 1 220 ? 14.160 -3.563 12.971 1.00 36.84 220 ASN A CA 1
ATOM 1692 C C . ASN A 1 220 ? 14.162 -3.688 11.437 1.00 36.84 220 ASN A C 1
ATOM 1694 O O . ASN A 1 220 ? 13.130 -3.889 10.809 1.00 36.84 220 ASN A O 1
ATOM 1698 N N . ILE A 1 221 ? 15.343 -3.609 10.810 1.00 37.03 221 ILE A N 1
ATOM 1699 C CA . ILE A 1 221 ? 15.509 -3.893 9.364 1.00 37.03 221 ILE A CA 1
ATOM 1700 C C . ILE A 1 221 ? 16.446 -5.090 9.098 1.00 37.03 221 ILE A C 1
ATOM 1702 O O . ILE A 1 221 ? 16.738 -5.406 7.948 1.00 37.03 221 ILE A O 1
ATOM 1706 N N . ARG A 1 222 ? 16.888 -5.851 10.113 1.00 30.23 222 ARG A N 1
ATOM 1707 C CA . ARG A 1 222 ? 17.760 -7.018 9.844 1.00 30.23 222 ARG A CA 1
ATOM 1708 C C . ARG A 1 222 ? 17.548 -8.300 10.640 1.00 30.23 222 ARG A C 1
ATOM 1710 O O . ARG A 1 222 ? 18.340 -9.214 10.449 1.00 30.23 222 ARG A O 1
ATOM 1717 N N . SER A 1 223 ? 16.502 -8.438 11.451 1.00 28.02 223 SER A N 1
ATOM 1718 C CA . SER A 1 223 ? 16.219 -9.741 12.062 1.00 28.02 223 SER A CA 1
ATOM 1719 C C . SER A 1 223 ? 14.738 -10.092 12.010 1.00 28.02 223 SER A C 1
ATOM 1721 O O . SER A 1 223 ? 13.900 -9.235 12.271 1.00 28.02 223 SER A O 1
ATOM 1723 N N . ARG A 1 224 ? 14.496 -11.381 11.739 1.00 27.17 224 ARG A N 1
ATOM 1724 C CA . ARG A 1 224 ? 13.267 -12.170 11.925 1.00 27.17 224 ARG A CA 1
ATOM 1725 C C . ARG A 1 224 ? 12.446 -12.465 10.662 1.00 27.17 224 ARG A C 1
ATOM 1727 O O . ARG A 1 224 ? 11.720 -11.639 10.112 1.00 27.17 224 ARG A O 1
ATOM 1734 N N . SER A 1 225 ? 12.665 -13.704 10.233 1.00 25.84 225 SER A N 1
ATOM 1735 C CA . SER A 1 225 ? 11.897 -14.572 9.350 1.00 25.84 225 SER A CA 1
ATOM 1736 C C . SER A 1 225 ? 10.542 -14.983 9.959 1.00 25.84 225 SER A C 1
ATOM 1738 O O . SER A 1 225 ? 10.331 -14.800 11.153 1.00 25.84 225 SER A O 1
ATOM 1740 N N . GLU A 1 226 ? 9.696 -15.570 9.097 1.00 23.55 226 GLU A N 1
ATOM 1741 C CA . GLU A 1 226 ? 8.442 -16.332 9.345 1.00 23.55 226 GLU A CA 1
ATOM 1742 C C . GLU A 1 226 ? 7.114 -15.520 9.307 1.00 23.55 226 GLU A C 1
ATOM 1744 O O . GLU A 1 226 ? 7.013 -14.474 9.945 1.00 23.55 226 GLU A O 1
ATOM 1749 N N . VAL A 1 227 ? 6.292 -15.702 8.238 1.00 26.02 227 VAL A N 1
ATOM 1750 C CA . VAL A 1 227 ? 5.046 -16.534 8.050 1.00 26.02 227 VAL A CA 1
ATOM 1751 C C . VAL A 1 227 ? 3.861 -15.952 8.876 1.00 26.02 227 VAL A C 1
ATOM 1753 O O . VAL A 1 227 ? 4.085 -15.649 10.032 1.00 26.02 227 VAL A O 1
ATOM 1756 N N . MET A 1 228 ? 2.621 -15.658 8.424 1.00 27.09 228 MET A N 1
ATOM 1757 C CA . MET A 1 228 ? 1.734 -16.130 7.338 1.00 27.09 228 MET A CA 1
ATOM 1758 C C . MET A 1 228 ? 0.725 -15.028 6.863 1.00 27.09 228 MET A C 1
ATOM 1760 O O . MET A 1 228 ? 0.796 -13.878 7.283 1.00 27.09 228 MET A O 1
ATOM 1764 N N . VAL A 1 229 ? -0.157 -15.409 5.927 1.00 26.83 229 VAL A N 1
ATOM 1765 C CA . VAL A 1 229 ? -1.177 -14.690 5.107 1.00 26.83 229 VAL A CA 1
ATOM 1766 C C . VAL A 1 229 ? -2.346 -14.043 5.890 1.00 26.83 229 VAL A C 1
ATOM 1768 O O . VAL A 1 229 ? -2.529 -14.362 7.051 1.00 26.83 229 VAL A O 1
ATOM 1771 N N . TRP A 1 230 ? -3.167 -13.181 5.254 1.00 30.98 230 TRP A N 1
ATOM 1772 C CA . TRP A 1 230 ? -4.451 -12.675 5.790 1.00 30.98 230 TRP A CA 1
ATOM 1773 C C . TRP A 1 230 ? -5.632 -12.628 4.793 1.00 30.98 230 TRP A C 1
ATOM 1775 O O . TRP A 1 230 ? -5.424 -12.621 3.578 1.00 30.98 230 TRP A O 1
ATOM 1785 N N . GLN A 1 231 ? -6.859 -12.535 5.340 1.00 36.22 231 GLN A N 1
ATOM 1786 C CA . GLN A 1 231 ? -8.167 -12.332 4.675 1.00 36.22 231 GLN A CA 1
ATOM 1787 C C . GLN A 1 231 ? -9.096 -11.481 5.604 1.00 36.22 231 GLN A C 1
ATOM 1789 O O . GLN A 1 231 ? -8.818 -11.427 6.794 1.00 36.22 231 GLN A O 1
ATOM 1794 N N . VAL A 1 232 ? -10.130 -10.719 5.188 1.00 29.47 232 VAL A N 1
ATOM 1795 C CA . VAL A 1 232 ? -11.507 -11.165 4.831 1.00 29.47 232 VAL A CA 1
ATOM 1796 C C . VAL A 1 232 ? -12.397 -9.991 4.346 1.00 29.47 232 VAL A C 1
ATOM 1798 O O . VAL A 1 232 ? -12.205 -8.845 4.746 1.00 29.47 232 VAL A O 1
ATOM 1801 N N . ARG A 1 233 ? -13.412 -10.325 3.521 1.00 29.86 233 ARG A N 1
ATOM 1802 C CA . ARG A 1 233 ? -14.687 -9.604 3.313 1.00 29.86 233 ARG A CA 1
ATOM 1803 C C . ARG A 1 233 ? -15.777 -10.346 4.110 1.00 29.86 233 ARG A C 1
ATOM 1805 O O . ARG A 1 233 ? -15.900 -11.553 3.940 1.00 29.86 233 ARG A O 1
ATOM 1812 N N . THR A 1 234 ? -16.475 -9.646 4.998 1.00 35.12 234 THR A N 1
ATOM 1813 C CA . THR A 1 234 ? -17.480 -10.116 5.979 1.00 35.12 234 THR A CA 1
ATOM 1814 C C . THR A 1 234 ? -18.084 -11.516 5.734 1.00 35.12 234 THR A C 1
ATOM 1816 O O . THR A 1 234 ? -19.046 -11.690 4.991 1.00 35.12 234 THR A O 1
ATOM 1819 N N . ALA A 1 235 ? -17.532 -12.518 6.427 1.00 31.91 235 ALA A N 1
ATOM 1820 C CA . ALA A 1 235 ? -18.115 -13.845 6.624 1.00 31.91 235 ALA A CA 1
ATOM 1821 C C . ALA A 1 235 ? -18.218 -14.110 8.143 1.00 31.91 235 ALA A C 1
ATOM 1823 O O . ALA A 1 235 ? -17.338 -13.667 8.886 1.00 31.91 235 ALA A O 1
ATOM 1824 N N . PRO A 1 236 ? -19.282 -14.767 8.642 1.00 39.62 236 PRO A N 1
ATOM 1825 C CA . PRO A 1 236 ? -19.537 -14.936 10.081 1.00 39.62 236 PRO A CA 1
ATOM 1826 C C . PRO A 1 236 ? -18.508 -15.804 10.845 1.00 39.62 236 PRO A C 1
ATOM 1828 O O . PRO A 1 236 ? -18.648 -15.987 12.050 1.00 39.62 236 PRO A O 1
ATOM 1831 N N . ASP A 1 237 ? -17.473 -16.322 10.183 1.00 45.66 237 ASP A N 1
ATOM 1832 C CA . ASP A 1 237 ? -16.497 -17.311 10.669 1.00 45.66 237 ASP A CA 1
ATOM 1833 C C . ASP A 1 237 ? -15.024 -16.838 10.608 1.00 45.66 237 ASP A C 1
ATOM 1835 O O . ASP A 1 237 ? -14.081 -17.619 10.751 1.00 45.66 237 ASP A O 1
ATOM 1839 N N . LEU A 1 238 ? -14.818 -15.527 10.471 1.00 40.53 238 LEU A N 1
ATOM 1840 C CA . LEU A 1 238 ? -13.536 -14.836 10.259 1.00 40.53 238 LEU A CA 1
ATOM 1841 C C . LEU A 1 238 ? -12.481 -15.128 11.364 1.00 40.53 238 LEU A C 1
ATOM 1843 O O . LEU A 1 238 ? -11.283 -14.984 11.140 1.00 40.53 238 LEU A O 1
ATOM 1847 N N . GLY A 1 239 ? -12.893 -15.625 12.540 1.00 42.44 239 GLY A N 1
ATOM 1848 C CA . GLY A 1 239 ? -11.996 -16.039 13.631 1.00 42.44 239 GLY A CA 1
ATOM 1849 C C . GLY A 1 239 ? -11.281 -17.372 13.377 1.00 42.44 239 GLY A C 1
ATOM 1850 O O . GLY A 1 239 ? -10.128 -17.531 13.767 1.00 42.44 239 GLY A O 1
ATOM 1851 N N . THR A 1 240 ? -11.915 -18.310 12.667 1.00 42.47 240 THR A N 1
ATOM 1852 C CA . THR A 1 240 ? -11.344 -19.639 12.380 1.00 42.47 240 THR A CA 1
ATOM 1853 C C . THR A 1 240 ? -10.367 -19.598 11.202 1.00 42.47 240 THR A C 1
ATOM 1855 O O . THR A 1 240 ? -9.370 -20.313 11.212 1.00 42.47 240 THR A O 1
ATOM 1858 N N . ALA A 1 241 ? -10.600 -18.720 10.220 1.00 40.78 241 ALA A N 1
ATOM 1859 C CA . ALA A 1 241 ? -9.728 -18.551 9.053 1.00 40.78 241 ALA A CA 1
ATOM 1860 C C . ALA A 1 241 ? -8.405 -17.826 9.376 1.00 40.78 241 ALA A C 1
ATOM 1862 O O . ALA A 1 241 ? -7.383 -18.089 8.742 1.00 40.78 241 ALA A O 1
ATOM 1863 N N . LEU A 1 242 ? -8.404 -16.930 10.371 1.00 40.97 242 LEU A N 1
ATOM 1864 C CA . LEU A 1 242 ? -7.207 -16.201 10.805 1.00 40.97 242 LEU A CA 1
ATOM 1865 C C . LEU A 1 242 ? -6.322 -17.009 11.768 1.00 40.97 242 LEU A C 1
ATOM 1867 O O . LEU A 1 242 ? -5.115 -16.797 11.812 1.00 40.97 242 LEU A O 1
ATOM 1871 N N . HIS A 1 243 ? -6.898 -17.967 12.494 1.00 39.94 243 HIS A N 1
ATOM 1872 C CA . HIS A 1 243 ? -6.236 -18.741 13.549 1.00 39.94 243 HIS A CA 1
ATOM 1873 C C . HIS A 1 243 ? -4.934 -19.450 13.107 1.00 39.94 243 HIS A C 1
ATOM 1875 O O . HIS A 1 243 ? -3.905 -19.261 13.757 1.00 39.94 243 HIS A O 1
ATOM 1881 N N . PRO A 1 244 ? -4.877 -20.180 11.970 1.00 39.47 244 PRO A N 1
ATOM 1882 C CA . PRO A 1 244 ? -3.648 -20.858 11.539 1.00 39.47 244 PRO A CA 1
ATOM 1883 C C . PRO A 1 244 ? -2.565 -19.884 11.059 1.00 39.47 244 PRO A C 1
ATOM 1885 O O . PRO A 1 244 ? -1.388 -20.229 11.013 1.00 39.47 244 PRO A O 1
ATOM 1888 N N . LEU A 1 245 ? -2.966 -18.667 10.677 1.00 38.97 245 LEU A N 1
ATOM 1889 C CA . LEU A 1 245 ? -2.090 -17.598 10.196 1.00 38.97 245 LEU A CA 1
ATOM 1890 C C . LEU A 1 245 ? -1.443 -16.819 11.355 1.00 38.97 245 LEU A C 1
ATOM 1892 O O . LEU A 1 245 ? -0.484 -16.076 11.145 1.00 38.97 245 LEU A O 1
ATOM 1896 N N . ILE A 1 246 ? -1.993 -17.013 12.556 1.00 41.38 246 ILE A N 1
ATOM 1897 C CA . ILE A 1 246 ? -1.751 -16.272 13.789 1.00 41.38 246 ILE A CA 1
ATOM 1898 C C . ILE A 1 246 ? -1.029 -17.137 14.846 1.00 41.38 246 ILE A C 1
ATOM 1900 O O . ILE A 1 246 ? -0.143 -16.634 15.529 1.00 41.38 246 ILE A O 1
ATOM 1904 N N . GLU A 1 247 ? -1.325 -18.437 14.956 1.00 33.06 247 GLU A N 1
ATOM 1905 C CA . GLU A 1 247 ? -0.896 -19.293 16.083 1.00 33.06 247 GLU A CA 1
ATOM 1906 C C . GLU A 1 247 ? 0.419 -20.098 15.919 1.00 33.06 247 GLU A C 1
ATOM 1908 O O . GLU A 1 247 ? 0.583 -21.160 16.521 1.00 33.06 247 GLU A O 1
ATOM 1913 N N . ALA A 1 248 ? 1.416 -19.641 15.159 1.00 33.19 248 ALA A N 1
ATOM 1914 C CA . ALA A 1 248 ? 2.743 -20.271 15.255 1.00 33.19 248 ALA A CA 1
ATOM 1915 C C . ALA A 1 248 ? 3.470 -19.749 16.517 1.00 33.19 248 ALA A C 1
ATOM 1917 O O . ALA A 1 248 ? 3.806 -18.562 16.568 1.00 33.19 248 ALA A O 1
ATOM 1918 N N . PRO A 1 249 ? 3.731 -20.575 17.552 1.00 28.16 249 PRO A N 1
ATOM 1919 C CA . PRO A 1 249 ? 4.233 -20.072 18.823 1.00 28.16 249 PRO A CA 1
ATOM 1920 C C . PRO A 1 249 ? 5.699 -19.650 18.704 1.00 28.16 249 PRO A C 1
ATOM 1922 O O . PRO A 1 249 ? 6.563 -20.445 18.329 1.00 28.16 249 PRO A O 1
ATOM 1925 N N . VAL A 1 250 ? 6.008 -18.430 19.144 1.00 30.27 250 VAL A N 1
ATOM 1926 C CA . VAL A 1 250 ? 7.369 -18.048 19.536 1.00 30.27 250 VAL A CA 1
ATOM 1927 C C . VAL A 1 250 ? 7.398 -17.902 21.051 1.00 30.27 250 VAL A C 1
ATOM 1929 O O . VAL A 1 250 ? 6.862 -16.959 21.625 1.00 30.27 250 VAL A O 1
ATOM 1932 N N . SER A 1 251 ? 8.063 -18.849 21.710 1.00 29.39 251 SER A N 1
ATOM 1933 C CA . SER A 1 251 ? 8.412 -18.757 23.128 1.00 29.39 251 SER A CA 1
ATOM 1934 C C . SER A 1 251 ? 9.277 -17.515 23.384 1.00 29.39 251 SER A C 1
ATOM 1936 O O . SER A 1 251 ? 10.436 -17.457 22.971 1.00 29.39 251 SER A O 1
ATOM 1938 N N . MET A 1 252 ? 8.730 -16.525 24.095 1.00 26.91 252 MET A N 1
ATOM 1939 C CA . MET A 1 252 ? 9.448 -15.337 24.579 1.00 26.91 252 MET A CA 1
ATOM 1940 C C . MET A 1 252 ? 10.019 -15.535 25.993 1.00 26.91 252 MET A C 1
ATOM 1942 O O . MET A 1 252 ? 9.840 -14.700 26.878 1.00 26.91 252 MET A O 1
ATOM 1946 N N . ARG A 1 253 ? 10.754 -16.625 26.241 1.00 28.28 253 ARG A N 1
ATOM 1947 C CA . ARG A 1 253 ? 11.605 -16.724 27.443 1.00 28.28 253 ARG A CA 1
ATOM 1948 C C . ARG A 1 253 ? 13.059 -16.421 27.111 1.00 28.28 253 ARG A C 1
ATOM 1950 O O . ARG A 1 253 ? 13.880 -17.323 27.030 1.00 28.28 253 ARG A O 1
ATOM 1957 N N . ALA A 1 254 ? 13.336 -15.131 26.930 1.00 30.12 254 ALA A N 1
ATOM 1958 C CA . ALA A 1 254 ? 14.560 -14.438 27.349 1.00 30.12 254 ALA A CA 1
ATOM 1959 C C . ALA A 1 254 ? 14.577 -13.051 26.697 1.00 30.12 254 ALA A C 1
ATOM 1961 O O . ALA A 1 254 ? 14.900 -12.946 25.521 1.00 30.12 254 ALA A O 1
ATOM 1962 N N . LEU A 1 255 ? 14.209 -12.014 27.454 1.00 25.44 255 LEU A N 1
ATOM 1963 C CA . LEU A 1 255 ? 14.739 -10.644 27.391 1.00 25.44 255 LEU A CA 1
ATOM 1964 C C . LEU A 1 255 ? 14.051 -9.864 28.519 1.00 25.44 255 LEU A C 1
ATOM 1966 O O . LEU A 1 255 ? 12.928 -9.388 28.404 1.00 25.44 255 LEU A O 1
ATOM 1970 N N . THR A 1 256 ? 14.722 -9.848 29.661 1.00 33.31 256 THR A N 1
ATOM 1971 C CA . THR A 1 256 ? 14.372 -9.076 30.850 1.00 33.31 256 THR A CA 1
ATOM 1972 C C . THR A 1 256 ? 14.522 -7.574 30.590 1.00 33.31 256 THR A C 1
ATOM 1974 O O . THR A 1 256 ? 15.597 -7.130 30.200 1.00 33.31 256 THR A O 1
ATOM 1977 N N . ASP A 1 257 ? 13.431 -6.852 30.849 1.00 35.38 257 ASP A N 1
ATOM 1978 C CA . ASP A 1 257 ? 13.318 -5.518 31.464 1.00 35.38 257 ASP A CA 1
ATOM 1979 C C . ASP A 1 257 ? 14.115 -4.328 30.870 1.00 35.38 257 ASP A C 1
ATOM 1981 O O . ASP A 1 257 ? 15.300 -4.151 31.167 1.00 35.38 257 ASP A O 1
ATOM 1985 N N . PRO A 1 258 ? 13.464 -3.417 30.116 1.00 31.86 258 PRO A N 1
ATOM 1986 C CA . PRO A 1 258 ? 13.912 -2.039 29.979 1.00 31.86 258 PRO A CA 1
ATOM 1987 C C . PRO A 1 258 ? 13.060 -1.103 30.857 1.00 31.86 258 PRO A C 1
ATOM 1989 O O . PRO A 1 258 ? 11.853 -0.960 30.667 1.00 31.86 258 PRO A O 1
ATOM 1992 N N . ALA A 1 259 ? 13.718 -0.420 31.796 1.00 32.59 259 ALA A N 1
ATOM 1993 C CA . ALA A 1 259 ? 13.119 0.613 32.639 1.00 32.59 259 ALA A CA 1
ATOM 1994 C C . ALA A 1 259 ? 12.433 1.732 31.812 1.00 32.59 259 ALA A C 1
ATOM 1996 O O . ALA A 1 259 ? 12.924 2.090 30.735 1.00 32.59 259 ALA A O 1
ATOM 1997 N N . PRO A 1 260 ? 11.337 2.339 32.308 1.00 34.47 260 PRO A N 1
ATOM 1998 C CA . PRO A 1 260 ? 10.622 3.385 31.585 1.00 34.47 260 PRO A CA 1
ATOM 1999 C C . PRO A 1 260 ? 11.448 4.674 31.465 1.00 34.47 260 PRO A C 1
ATOM 2001 O O . PRO A 1 260 ? 12.094 5.123 32.414 1.00 34.47 260 PRO A O 1
ATOM 2004 N N . LEU A 1 261 ? 11.386 5.304 30.288 1.00 33.78 261 LEU A N 1
ATOM 2005 C CA . LEU A 1 261 ? 11.958 6.629 30.044 1.00 33.78 261 LEU A CA 1
ATOM 2006 C C . LEU A 1 261 ? 11.277 7.688 30.939 1.00 33.78 261 LEU A C 1
ATOM 2008 O O . LEU A 1 261 ? 10.049 7.687 31.054 1.00 33.78 261 LEU A O 1
ATOM 2012 N N . PRO A 1 262 ? 12.024 8.635 31.540 1.00 40.78 262 PRO A N 1
ATOM 2013 C CA . PRO A 1 262 ? 11.435 9.665 32.388 1.00 40.78 262 PRO A CA 1
ATOM 2014 C C . PRO A 1 262 ? 10.525 10.613 31.594 1.00 40.78 262 PRO A C 1
ATOM 2016 O O . PRO A 1 262 ? 10.927 11.170 30.570 1.00 40.78 262 PRO A O 1
ATOM 2019 N N . LEU A 1 263 ? 9.339 10.893 32.144 1.00 42.72 263 LEU A N 1
ATOM 2020 C CA . LEU A 1 263 ? 8.317 11.832 31.641 1.00 42.72 263 LEU A CA 1
ATOM 2021 C C . LEU A 1 263 ? 8.832 13.254 31.301 1.00 42.72 263 LEU A C 1
ATOM 2023 O O . LEU A 1 263 ? 8.124 14.031 30.660 1.00 42.72 263 LEU A O 1
ATOM 2027 N N . GLY A 1 264 ? 10.059 13.610 31.696 1.00 47.91 264 GLY A N 1
ATOM 2028 C CA . GLY A 1 264 ? 10.684 14.902 31.399 1.00 47.91 264 GLY A CA 1
ATOM 2029 C C . GLY A 1 264 ? 10.969 15.139 29.911 1.00 47.91 264 GLY A C 1
ATOM 2030 O O . GLY A 1 264 ? 10.791 16.255 29.429 1.00 47.91 264 GLY A O 1
ATOM 2031 N N . ILE A 1 265 ? 11.316 14.097 29.148 1.00 40.62 265 ILE A N 1
ATOM 2032 C CA . ILE A 1 265 ? 11.766 14.256 27.751 1.00 40.62 265 ILE A CA 1
ATOM 2033 C C . ILE A 1 265 ? 10.607 14.666 26.825 1.00 40.62 265 ILE A C 1
ATOM 2035 O O . ILE A 1 265 ? 10.772 15.495 25.930 1.00 40.62 265 ILE A O 1
ATOM 2039 N N . MET A 1 266 ? 9.398 14.156 27.077 1.00 36.62 266 MET A N 1
ATOM 2040 C CA . MET A 1 266 ? 8.215 14.475 26.268 1.00 36.62 266 MET A CA 1
ATOM 2041 C C . MET A 1 266 ? 7.725 15.914 26.504 1.00 36.62 266 MET A C 1
ATOM 2043 O O . MET A 1 266 ? 7.209 16.565 25.594 1.00 36.62 266 MET A O 1
ATOM 2047 N N . ARG A 1 267 ? 7.956 16.449 27.710 1.00 45.19 267 ARG A N 1
ATOM 2048 C CA . ARG A 1 267 ? 7.640 17.837 28.072 1.00 45.19 267 ARG A CA 1
ATOM 2049 C C . ARG A 1 267 ? 8.578 18.832 27.384 1.00 45.19 267 ARG A C 1
ATOM 2051 O O . ARG A 1 267 ? 8.112 19.862 26.898 1.00 45.19 267 ARG A O 1
ATOM 2058 N N . ASP A 1 268 ? 9.858 18.494 27.265 1.00 47.28 268 ASP A N 1
ATOM 2059 C CA . ASP A 1 268 ? 10.856 19.341 26.600 1.00 47.28 268 ASP A CA 1
ATOM 2060 C C . ASP A 1 268 ? 10.655 19.415 25.082 1.00 47.28 268 ASP A C 1
ATOM 2062 O O . ASP A 1 268 ? 10.807 20.485 24.486 1.00 47.28 268 ASP A O 1
ATOM 2066 N N . ILE A 1 269 ? 10.224 18.317 24.453 1.00 45.66 269 ILE A N 1
ATOM 2067 C CA . ILE A 1 269 ? 9.880 18.295 23.023 1.00 45.66 269 ILE A CA 1
ATOM 2068 C C . ILE A 1 269 ? 8.669 19.200 22.740 1.00 45.66 269 ILE A C 1
ATOM 2070 O O . ILE A 1 269 ? 8.686 19.993 21.795 1.00 45.66 269 ILE A O 1
ATOM 2074 N N . LEU A 1 270 ? 7.638 19.147 23.591 1.00 47.31 270 LEU A N 1
ATOM 2075 C CA . LEU A 1 270 ? 6.439 19.981 23.450 1.00 47.31 270 LEU A CA 1
ATOM 2076 C C . LEU A 1 270 ? 6.703 21.469 23.722 1.00 47.31 270 LEU A C 1
ATOM 2078 O O . LEU A 1 270 ? 6.068 22.323 23.100 1.00 47.31 270 LEU A O 1
ATOM 2082 N N . ASN A 1 271 ? 7.635 21.796 24.618 1.00 54.25 271 ASN A N 1
ATOM 2083 C CA . ASN A 1 271 ? 8.001 23.182 24.912 1.00 54.25 271 ASN A CA 1
ATOM 2084 C C . ASN A 1 271 ? 8.828 23.808 23.779 1.00 54.25 271 ASN A C 1
ATOM 2086 O O . ASN A 1 271 ? 8.508 24.911 23.334 1.00 54.25 271 ASN A O 1
ATOM 2090 N N . ARG A 1 272 ? 9.792 23.074 23.209 1.00 53.22 272 ARG A N 1
ATOM 2091 C CA . ARG A 1 272 ? 10.591 23.561 22.066 1.00 53.22 272 ARG A CA 1
ATOM 2092 C C . ARG A 1 272 ? 9.759 23.795 20.803 1.00 53.22 272 ARG A C 1
ATOM 2094 O O . ARG A 1 272 ? 10.040 24.721 20.045 1.00 53.22 272 ARG A O 1
ATOM 2101 N N . ALA A 1 273 ? 8.697 23.013 20.598 1.00 43.91 273 ALA A N 1
ATOM 2102 C CA . ALA A 1 273 ? 7.758 23.202 19.487 1.00 43.91 273 ALA A CA 1
ATOM 2103 C C . ALA A 1 273 ? 6.879 24.465 19.626 1.00 43.91 273 ALA A C 1
ATOM 2105 O O . ALA A 1 273 ? 6.345 24.960 18.631 1.00 43.91 273 ALA A O 1
ATOM 2106 N N . LYS A 1 274 ? 6.712 24.997 20.846 1.00 49.94 274 LYS A N 1
ATOM 2107 C CA . LYS A 1 274 ? 5.975 26.248 21.099 1.00 49.94 274 LYS A CA 1
ATOM 2108 C C . LYS A 1 274 ? 6.847 27.487 20.899 1.00 49.94 274 LYS A C 1
ATOM 2110 O O . LYS A 1 274 ? 6.333 28.515 20.470 1.00 49.94 274 LYS A O 1
ATOM 2115 N N . GLU A 1 275 ? 8.146 27.383 21.164 1.00 49.78 275 GLU A N 1
ATOM 2116 C CA . GLU A 1 275 ? 9.104 28.486 21.003 1.00 49.78 275 GLU A CA 1
ATOM 2117 C C . GLU A 1 275 ? 9.417 28.794 19.534 1.00 49.78 275 GLU A C 1
ATOM 2119 O O . GLU A 1 275 ? 9.674 29.939 19.194 1.00 49.78 275 GLU A O 1
ATOM 2124 N N . THR A 1 276 ? 9.296 27.816 18.634 1.00 46.88 276 THR A N 1
ATOM 2125 C CA . THR A 1 276 ? 9.519 28.005 17.185 1.00 46.88 276 THR A CA 1
ATOM 2126 C C . THR A 1 276 ? 8.333 28.636 16.439 1.00 46.88 276 THR A C 1
ATOM 2128 O O . THR A 1 276 ? 8.381 28.781 15.219 1.00 46.88 276 THR A O 1
ATOM 2131 N N . ARG A 1 277 ? 7.252 28.997 17.147 1.00 44.19 277 ARG A N 1
ATOM 2132 C CA . ARG A 1 277 ? 6.048 29.646 16.586 1.00 44.19 277 ARG A CA 1
ATOM 2133 C C . ARG A 1 277 ? 5.836 31.089 17.069 1.00 44.19 277 ARG A C 1
ATOM 2135 O O . ARG A 1 277 ? 4.745 31.626 16.879 1.00 44.19 277 ARG A O 1
ATOM 2142 N N . ARG A 1 278 ? 6.842 31.699 17.694 1.00 44.16 278 ARG A N 1
ATOM 2143 C CA . ARG A 1 278 ? 6.904 33.138 17.984 1.00 44.16 278 ARG A CA 1
ATOM 2144 C C . ARG A 1 278 ? 8.024 33.763 17.169 1.00 44.16 278 ARG A C 1
ATOM 2146 O O . ARG A 1 278 ? 7.832 34.927 16.768 1.00 44.16 278 ARG A O 1
#

pLDDT: mean 74.45, std 23.39, range [23.55, 97.81]

Radius of gyration: 20.27 Å; chains: 1; bounding box: 46×55×56 Å

Foldseek 3Di:
DPQQLLCLLLVHDSQPQDDQEAEDEDALQCLLVVQVVVVVVAKDWPDPVLSVLSNDPDPSSVVSVQADQFTWIDHPFFHIYTYGNHLDHNVADDPDHPVNQVVQWDARPPQPSFFTHGHLLSVLLSLLVVCVVVLVLACSSLVSNVSSLVVVDQVSLLVCQVVHVSSLLSLLLSCVVVVVSVVRHPDDPVSNVSSVVSNVNNVVNVPDDQVVCVVVVNPDDDDDGDFDGDDDDDDPPRSVSCCVRTPPDDDPPDDDDDDDDDPVVVVVVVVVVVVVVD

Organism: NCBI:txid449393

Sequence (278 aa):
MKGVGMAAVQGRTPSARGSGDLDLWVHVDDVIQTVEHLATIGYQPEDPAAVELVGSASRRGRIYRWITPEITLLHNELKPIDLHFRLLRSTTHVPITFDEAWESSVLIPGTDGHGRTLCAEHALRHAAAHATKDCWDTLRHVVDIVHLARMIGDDALGRLCVSDPSVDLAVVVASNLDPGLTGHTTSSRRTHRRARVAWKMCLSLSKRPQSIALQTGWANIRSRSEVMVWQVRTAPDLGTALHPLIEAPVSMRALTDPAPLPLGIMRDILNRAKETRR

InterPro domains:
  IPR039498 Uncharacterised nucleotidyltransferase [PF14907] (1-150)

Secondary structure (DSSP, 8-state):
--HHHHHHHTT--GGGG--SSEEEE--GGGHHHHHHHHHHTT-EESSHHHHHHHH--SHHHHHHHHH--EEEEE-SSS--EEEESSSS-TTS-----HHHHHHT-EEPTTSSS--EE--HHHHHHHHHHHHHHTTT--HHHHHHHHHHHHHH-HHHHHHHHHH-HHHHHHHHHHTTT-GGGGGG----HHHHHHHHHHHHHHHHHTTS-GGGGGGTT---SS----------SS-TTHHHHHHHHH-----------PPPPPTHHHHHHHHHHHHTT-